Protein AF-A0AAD8KDK9-F1 (afdb_monomer_lite)

Organism: Tagetes erecta (NCBI:txid13708)

Secondary structure (DSSP, 8-state):
-----PPPS------SSS-EEEEEGGGTEEEEE-SS---PPSSSEEEETTEEEEES-TTTSPPPP-SEEEEE--GGGHHHHHHHHHH-SSPPSEEEEEEEHHHHHHHHPPTT-TT--HHHHHHHHHEEEEEEEEE-GGGSSSPPSS-EEEEEEEE-SSPP---HHHHHHHHHHHHTTTTSBHHHHHTSHHHHHHHHHHHHHHHHHHHHHTT-SSS--------------------S----------------TTHHHHHHHHHHHHHHTT-TT-BGGG--HHHHHHHHHHHHHTT----

Sequence (299 aa):
MVKRLKPLRGFIKERDVGVELQIRLNLEKLVVRNHGGRETPEGETVTWGCWFVIQGDVLKCDLPYFDICVANIPYQISSPLTFKLLNHRPLFRCAVIMFQREFAMRLVAQPGDTLYCRLSVNTQLLARVSHLLKVGRNNFRPPPKVDSSVVRIEPRKPTPSVNFKEWDGLVRICFTRKNKTIGAIFKQKRVLSILEKNYKTLQALQSSQGNQMATDASVLGDSSELTMETDDNDDGGDDVEDDDDMEMDDGEAKGSDFKDKVLNVLRLGKYEDKRSSKLAQADFMHLLSLFNQAGIHFS

Radius of gyration: 23.42 Å; chains: 1; bounding box: 62×38×71 Å

Foldseek 3Di:
DDPPDPDDPDDPDDDDDWWEWEADPPQQKTKTFGPDDDDDDPAPWDDDPRITIHHHHPLPDQDDDTQEYEYEDDAVCVQSVLVVLLPDPPNHFKYKYKYFPLVLCLCCDDQPDPSPALNVLLQVLFWDKDWDDKAQQVVDVVRDPGTMTIMMTGGDPPRDPDDVLQLSLLRVLQRPPQPAAPLVSCPDPVNLVLQVVQLVVVVVVVVVVVVPPDDDDDDDDDDDDDDDPPPVPPDDDDDPDDDPPPPPDDDDPVSVVSSVLLVVLCVVLVRRGPGNSRDHSVSSVVSSVSCVVSVGTSD

pLDDT: mean 74.24, std 23.43, range [21.7, 96.81]

Structure (mmCIF, N/CA/C/O backbone):
data_AF-A0AAD8KDK9-F1
#
_entry.id   AF-A0AAD8KDK9-F1
#
loop_
_atom_site.group_PDB
_atom_site.id
_atom_site.type_symbol
_atom_site.label_atom_id
_atom_site.label_alt_id
_atom_site.label_comp_id
_atom_site.label_asym_id
_atom_site.label_entity_id
_atom_site.label_seq_id
_atom_site.pdbx_PDB_ins_code
_atom_site.Cartn_x
_atom_site.Cartn_y
_atom_site.Cartn_z
_atom_site.occupancy
_atom_site.B_iso_or_equiv
_atom_site.auth_seq_id
_atom_site.auth_comp_id
_atom_site.auth_asym_id
_atom_site.auth_atom_id
_atom_site.pdbx_PDB_model_num
ATOM 1 N N . MET A 1 1 ? 25.214 23.678 -31.955 1.00 25.86 1 MET A N 1
ATOM 2 C CA . MET A 1 1 ? 26.000 22.498 -32.391 1.00 25.86 1 MET A CA 1
ATOM 3 C C . MET A 1 1 ? 25.396 21.252 -31.740 1.00 25.86 1 MET A C 1
ATOM 5 O O . MET A 1 1 ? 25.711 20.935 -30.601 1.00 25.86 1 MET A O 1
ATOM 9 N N . VAL A 1 2 ? 24.430 20.616 -32.409 1.00 22.58 2 VAL A N 1
ATOM 10 C CA . VAL A 1 2 ? 23.661 19.485 -31.859 1.00 22.58 2 VAL A CA 1
ATOM 11 C C . VAL A 1 2 ? 24.557 18.246 -31.846 1.00 22.58 2 VAL A C 1
ATOM 13 O O . VAL A 1 2 ? 24.798 17.625 -32.881 1.00 22.58 2 VAL A O 1
ATOM 16 N N . LYS A 1 3 ? 25.108 17.897 -30.678 1.00 22.28 3 LYS A N 1
ATOM 17 C CA . LYS A 1 3 ? 25.819 16.627 -30.504 1.00 22.28 3 LYS A CA 1
ATOM 18 C C . LYS A 1 3 ? 24.799 15.496 -30.641 1.00 22.28 3 LYS A C 1
ATOM 20 O O . LYS A 1 3 ? 23.949 15.319 -29.774 1.00 22.28 3 LYS A O 1
ATOM 25 N N . ARG A 1 4 ? 24.897 14.732 -31.735 1.00 21.70 4 ARG A N 1
ATOM 26 C CA . ARG A 1 4 ? 24.225 13.436 -31.917 1.00 21.70 4 ARG A CA 1
ATOM 27 C C . ARG A 1 4 ? 24.465 12.568 -30.674 1.00 21.70 4 ARG A C 1
ATOM 29 O O . ARG A 1 4 ? 25.569 12.055 -30.488 1.00 21.70 4 ARG A O 1
ATOM 36 N N . LEU A 1 5 ? 23.448 12.392 -29.833 1.00 28.19 5 LEU A N 1
ATOM 37 C CA . LEU A 1 5 ? 23.452 11.356 -28.803 1.00 28.19 5 LEU A CA 1
ATOM 38 C C . LEU A 1 5 ? 23.344 10.005 -29.519 1.00 28.19 5 LEU A C 1
ATOM 40 O O . LEU A 1 5 ? 22.342 9.707 -30.163 1.00 28.19 5 LEU A O 1
ATOM 44 N N . LYS A 1 6 ? 24.424 9.215 -29.479 1.00 22.28 6 LYS A N 1
ATOM 45 C CA . LYS A 1 6 ? 24.443 7.852 -30.030 1.00 22.28 6 LYS A CA 1
ATOM 46 C C . LYS A 1 6 ? 23.352 7.001 -29.355 1.00 22.28 6 LYS A C 1
ATOM 48 O O . LYS A 1 6 ? 23.104 7.206 -28.165 1.00 22.28 6 LYS A O 1
ATOM 53 N N . PRO A 1 7 ? 22.776 6.000 -30.050 1.00 29.34 7 PRO A N 1
ATOM 54 C CA . PRO A 1 7 ? 21.921 5.005 -29.411 1.00 29.34 7 PRO A CA 1
ATOM 55 C C . PRO A 1 7 ? 22.693 4.366 -28.252 1.00 29.34 7 PRO A C 1
ATOM 57 O O . PRO A 1 7 ? 23.764 3.785 -28.450 1.00 29.34 7 PRO A O 1
ATOM 60 N N . LEU A 1 8 ? 22.193 4.530 -27.030 1.00 35.06 8 LEU A N 1
ATOM 61 C CA . LEU A 1 8 ? 22.849 4.012 -25.834 1.00 35.06 8 LEU A CA 1
ATOM 62 C C . LEU A 1 8 ? 22.728 2.481 -25.833 1.00 35.06 8 LEU A C 1
ATOM 64 O O . LEU A 1 8 ? 21.627 1.943 -25.878 1.00 35.06 8 LEU A O 1
ATOM 68 N N . ARG A 1 9 ? 23.859 1.766 -25.788 1.00 29.05 9 ARG A N 1
ATOM 69 C CA . ARG A 1 9 ? 23.885 0.296 -25.663 1.00 29.05 9 ARG A CA 1
ATOM 70 C C . ARG A 1 9 ? 23.073 -0.135 -24.429 1.00 29.05 9 ARG A C 1
ATOM 72 O O . ARG A 1 9 ? 23.234 0.461 -23.364 1.00 29.05 9 ARG A O 1
ATOM 79 N N . GLY A 1 10 ? 22.233 -1.164 -24.578 1.00 33.19 10 GLY A N 1
ATOM 80 C CA . GLY A 1 10 ? 21.424 -1.737 -23.488 1.00 33.19 10 GLY A CA 1
ATOM 81 C C . GLY A 1 10 ? 19.902 -1.705 -23.682 1.00 33.19 10 GLY A C 1
ATOM 82 O O . GLY A 1 10 ? 19.182 -1.857 -22.704 1.00 33.19 10 GLY A O 1
ATOM 83 N N . PHE A 1 11 ? 19.402 -1.498 -24.904 1.00 38.81 11 PHE A N 1
ATOM 84 C CA . PHE A 1 11 ? 17.971 -1.606 -25.200 1.00 38.81 11 PHE A CA 1
ATOM 85 C C . PHE A 1 11 ? 17.457 -3.025 -24.911 1.00 38.81 11 PHE A C 1
ATOM 87 O O . PHE A 1 11 ? 17.891 -3.976 -25.564 1.00 38.81 11 PHE A O 1
ATOM 94 N N . ILE A 1 12 ? 16.504 -3.161 -23.985 1.00 40.97 12 ILE A N 1
ATOM 95 C CA . ILE A 1 12 ? 15.593 -4.309 -23.976 1.00 40.97 12 ILE A CA 1
ATOM 96 C C . ILE A 1 12 ? 14.684 -4.095 -25.184 1.00 40.97 12 ILE A C 1
ATOM 98 O O . ILE A 1 12 ? 13.948 -3.115 -25.260 1.00 40.97 12 ILE A O 1
ATOM 102 N N . LYS A 1 13 ? 14.854 -4.939 -26.196 1.00 34.47 13 LYS A N 1
ATOM 103 C CA . LYS A 1 13 ? 14.138 -4.849 -27.465 1.00 34.47 13 LYS A CA 1
ATOM 104 C C . LYS A 1 13 ? 13.061 -5.923 -27.435 1.00 34.47 13 LYS A C 1
ATOM 106 O O . LYS A 1 13 ? 13.344 -7.062 -27.790 1.00 34.47 13 LYS A O 1
ATOM 111 N N . GLU A 1 14 ? 11.864 -5.584 -26.975 1.00 38.72 14 GLU A N 1
ATOM 112 C CA . GLU A 1 14 ? 10.721 -6.491 -27.088 1.00 38.72 14 GLU A CA 1
ATOM 113 C C . GLU A 1 14 ? 9.904 -6.151 -28.344 1.00 38.72 14 GLU A C 1
ATOM 115 O O . GLU A 1 14 ? 9.841 -4.997 -28.777 1.00 38.72 14 GLU A O 1
ATOM 120 N N . ARG A 1 15 ? 9.392 -7.194 -29.006 1.00 36.69 15 ARG A N 1
ATOM 121 C CA . ARG A 1 15 ? 8.550 -7.101 -30.204 1.00 36.69 15 ARG A CA 1
ATOM 122 C C . ARG A 1 15 ? 7.104 -6.855 -29.781 1.00 36.69 15 ARG A C 1
ATOM 124 O O . ARG A 1 15 ? 6.629 -7.542 -28.890 1.00 36.69 15 ARG A O 1
ATOM 131 N N . ASP A 1 16 ? 6.461 -5.939 -30.502 1.00 44.22 16 ASP A N 1
ATOM 132 C CA . ASP A 1 16 ? 5.022 -5.851 -30.772 1.00 44.22 16 ASP A CA 1
ATOM 133 C C . ASP A 1 16 ? 4.070 -5.893 -29.557 1.00 44.22 16 ASP A C 1
ATOM 135 O O . ASP A 1 16 ? 3.842 -6.931 -28.953 1.00 44.22 16 ASP A O 1
ATOM 139 N N . VAL A 1 17 ? 3.493 -4.732 -29.209 1.00 43.03 17 VAL A N 1
ATOM 140 C CA . VAL A 1 17 ? 2.056 -4.345 -29.244 1.00 43.03 17 VAL A CA 1
ATOM 141 C C . VAL A 1 17 ? 1.778 -3.315 -28.117 1.00 43.03 17 VAL A C 1
ATOM 143 O O . VAL A 1 17 ? 1.524 -3.701 -26.969 1.00 43.03 17 VAL A O 1
ATOM 146 N N . GLY A 1 18 ? 1.806 -2.008 -28.433 1.00 54.41 18 GLY A N 1
ATOM 147 C CA . GLY A 1 18 ? 1.357 -0.912 -27.542 1.00 54.41 18 GLY A CA 1
ATOM 148 C C . GLY A 1 18 ? 2.277 0.319 -27.467 1.00 54.41 18 GLY A C 1
ATOM 149 O O . GLY A 1 18 ? 3.377 0.319 -28.020 1.00 54.41 18 GLY A O 1
ATOM 150 N N . VAL A 1 19 ? 1.816 1.377 -26.788 1.00 57.16 19 VAL A N 1
ATOM 151 C CA . VAL A 1 19 ? 2.622 2.559 -26.421 1.00 57.16 19 VAL A CA 1
ATOM 152 C C . VAL A 1 19 ? 3.513 2.201 -25.230 1.00 57.16 19 VAL A C 1
ATOM 154 O O . VAL A 1 19 ? 3.021 1.739 -24.198 1.00 57.16 19 VAL A O 1
ATOM 157 N N . GLU A 1 20 ? 4.821 2.415 -25.363 1.00 63.91 20 GLU A N 1
ATOM 158 C CA . GLU A 1 20 ? 5.817 2.051 -24.353 1.00 63.91 20 GLU A CA 1
ATOM 159 C C . GLU A 1 20 ? 6.419 3.311 -23.725 1.00 63.91 20 GLU A C 1
ATOM 161 O O . GLU A 1 20 ? 6.978 4.162 -24.413 1.00 63.91 20 GLU A O 1
ATOM 166 N N . LEU A 1 21 ? 6.351 3.421 -22.403 1.00 65.62 21 LEU A N 1
ATOM 167 C CA . LEU A 1 21 ? 7.039 4.445 -21.633 1.00 65.62 21 LEU A CA 1
ATOM 168 C C . LEU A 1 21 ? 8.337 3.876 -21.062 1.00 65.62 21 LEU A C 1
ATOM 170 O O . LEU A 1 21 ? 8.301 2.955 -20.250 1.00 65.62 21 LEU A O 1
ATOM 174 N N . GLN A 1 22 ? 9.480 4.446 -21.441 1.00 62.28 22 GLN A N 1
ATOM 175 C CA . GLN A 1 22 ? 10.781 4.122 -20.863 1.00 62.28 22 GLN A CA 1
ATOM 176 C C . GLN A 1 22 ? 11.281 5.257 -19.964 1.00 62.28 22 GLN A C 1
ATOM 178 O O . GLN A 1 22 ? 11.610 6.356 -20.414 1.00 62.28 22 GLN A O 1
ATOM 183 N N . ILE A 1 23 ? 11.402 4.984 -18.667 1.00 61.88 23 ILE A N 1
ATOM 184 C CA . ILE A 1 23 ? 11.905 5.961 -17.693 1.00 61.88 23 ILE A CA 1
ATOM 185 C C . ILE A 1 23 ? 13.389 5.679 -17.420 1.00 61.88 23 ILE A C 1
ATOM 187 O O . ILE A 1 23 ? 13.731 4.613 -16.897 1.00 61.88 23 ILE A O 1
ATOM 191 N N . ARG A 1 24 ? 14.287 6.624 -17.755 1.00 60.44 24 ARG A N 1
ATOM 192 C CA . ARG A 1 24 ? 15.735 6.503 -17.496 1.00 60.44 24 ARG A CA 1
ATOM 193 C C . ARG A 1 24 ? 16.292 7.755 -16.819 1.00 60.44 24 ARG A C 1
ATOM 195 O O . ARG A 1 24 ? 16.669 8.730 -17.456 1.00 60.44 24 ARG A O 1
ATOM 202 N N . LEU A 1 25 ? 16.435 7.681 -15.503 1.00 53.00 25 LEU A N 1
ATOM 203 C CA . LEU A 1 25 ? 16.666 8.861 -14.661 1.00 53.00 25 LEU A CA 1
ATOM 204 C C . LEU A 1 25 ? 18.131 9.213 -14.411 1.00 53.00 25 LEU A C 1
ATOM 206 O O . LEU A 1 25 ? 18.402 10.165 -13.696 1.00 53.00 25 LEU A O 1
ATOM 210 N N . ASN A 1 26 ? 19.088 8.537 -15.053 1.00 45.00 26 ASN A N 1
ATOM 211 C CA . ASN A 1 26 ? 20.505 8.915 -14.937 1.00 45.00 26 ASN A CA 1
ATOM 212 C C . ASN A 1 26 ? 20.828 10.279 -15.608 1.00 45.00 26 ASN A C 1
ATOM 214 O O . ASN A 1 26 ? 21.990 10.658 -15.696 1.00 45.00 26 ASN A O 1
ATOM 218 N N . LEU A 1 27 ? 19.806 10.978 -16.128 1.00 41.22 27 LEU A N 1
ATOM 219 C CA . LEU A 1 27 ? 19.857 12.292 -16.778 1.00 41.22 27 LEU A CA 1
ATOM 220 C C . LEU A 1 27 ? 18.562 13.121 -16.589 1.00 41.22 27 LEU A C 1
ATOM 222 O O . LEU A 1 27 ? 18.385 14.071 -17.341 1.00 41.22 27 LEU A O 1
ATOM 226 N N . GLU A 1 28 ? 17.640 12.748 -15.684 1.00 49.69 28 GLU A N 1
ATOM 227 C CA . GLU A 1 28 ? 16.312 13.410 -15.558 1.00 49.69 28 GLU A CA 1
ATOM 228 C C . GLU A 1 28 ? 15.495 13.416 -16.871 1.00 49.69 28 GLU A C 1
ATOM 230 O O . GLU A 1 28 ? 14.856 14.398 -17.249 1.00 49.69 28 GLU A O 1
ATOM 235 N N . LYS A 1 29 ? 15.563 12.319 -17.640 1.00 50.97 29 LYS A N 1
ATOM 236 C CA . LYS A 1 29 ? 14.902 12.216 -18.950 1.00 50.97 29 LYS A CA 1
ATOM 237 C C . LYS A 1 29 ? 13.905 11.068 -18.979 1.00 50.97 29 LYS A C 1
ATOM 239 O O . LYS A 1 29 ? 14.250 9.907 -18.749 1.00 50.97 29 LYS A O 1
ATOM 244 N N . LEU A 1 30 ? 12.668 11.406 -19.312 1.00 55.56 30 LEU A N 1
ATOM 245 C CA . LEU A 1 30 ? 11.587 10.486 -19.615 1.00 55.56 30 LEU A CA 1
ATOM 246 C C . LEU A 1 30 ? 11.567 10.254 -21.131 1.00 55.56 30 LEU A C 1
ATOM 248 O O . LEU A 1 30 ? 11.555 11.201 -21.912 1.00 55.56 30 LEU A O 1
ATOM 252 N N 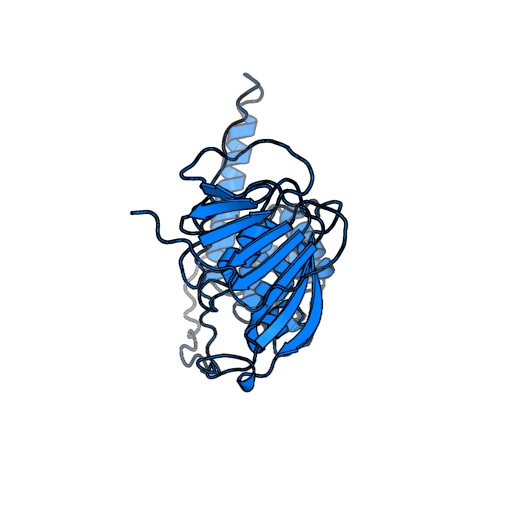. VAL A 1 31 ? 11.598 8.999 -21.571 1.00 56.19 31 VAL A N 1
ATOM 253 C CA . VAL A 1 31 ? 11.586 8.655 -22.997 1.00 56.19 31 VAL A CA 1
ATOM 254 C C . VAL A 1 31 ? 10.326 7.856 -23.289 1.00 56.19 31 VAL A C 1
ATOM 256 O O . VAL A 1 31 ? 10.191 6.708 -22.887 1.00 56.19 31 VAL A O 1
ATOM 259 N N . VAL A 1 32 ? 9.387 8.458 -24.001 1.00 58.09 32 VAL A N 1
ATOM 260 C CA . VAL A 1 32 ? 8.136 7.820 -24.409 1.00 58.09 32 VAL A CA 1
ATOM 261 C C . VAL A 1 32 ? 8.288 7.344 -25.849 1.00 58.09 32 VAL A C 1
ATOM 263 O O . VAL A 1 32 ? 8.738 8.087 -26.719 1.00 58.09 32 VAL A O 1
ATOM 266 N N . ARG A 1 33 ? 7.899 6.108 -26.134 1.00 57.94 33 ARG A N 1
ATOM 267 C CA . ARG A 1 33 ? 7.804 5.573 -27.489 1.00 57.94 33 ARG A CA 1
ATOM 268 C C . ARG A 1 33 ? 6.350 5.362 -27.855 1.00 57.94 33 ARG A C 1
ATOM 270 O O . ARG A 1 33 ? 5.649 4.597 -27.197 1.00 57.94 33 ARG A O 1
ATOM 277 N N . ASN A 1 34 ? 5.917 5.956 -28.958 1.00 56.41 34 ASN A N 1
ATOM 278 C CA . ASN A 1 34 ? 4.587 5.706 -29.487 1.00 56.41 34 ASN A CA 1
ATOM 279 C C . ASN A 1 34 ? 4.659 4.834 -30.748 1.00 56.41 34 ASN A C 1
ATOM 281 O O . ASN A 1 34 ? 5.242 5.230 -31.752 1.00 56.41 34 ASN A O 1
ATOM 285 N N . HIS A 1 35 ? 4.050 3.648 -30.711 1.00 51.97 35 HIS A N 1
ATOM 286 C CA . HIS A 1 35 ? 3.958 2.759 -31.873 1.00 51.97 35 HIS A CA 1
ATOM 287 C C . HIS A 1 35 ? 2.779 3.068 -32.815 1.00 51.97 35 HIS A C 1
ATOM 289 O O . HIS A 1 35 ? 2.710 2.482 -33.893 1.00 51.97 35 HIS A O 1
ATOM 295 N N . GLY A 1 36 ? 1.890 4.005 -32.472 1.00 44.25 36 GLY A N 1
ATOM 296 C CA . GLY A 1 36 ? 0.781 4.436 -33.326 1.00 44.25 36 GLY A CA 1
ATOM 297 C C . GLY A 1 36 ? 0.589 5.944 -33.234 1.00 44.25 36 GLY A C 1
ATOM 298 O O . GLY A 1 36 ? 0.174 6.436 -32.195 1.00 44.25 36 GLY A O 1
ATOM 299 N N . GLY A 1 37 ? 0.912 6.670 -34.309 1.00 41.06 37 GLY A N 1
ATOM 300 C CA . GLY A 1 37 ? 1.053 8.132 -34.344 1.00 41.06 37 GLY A CA 1
ATOM 301 C C . GLY A 1 37 ? -0.150 8.927 -33.830 1.00 41.06 37 GLY A C 1
ATOM 302 O O . GLY A 1 37 ? -0.962 9.411 -34.612 1.00 41.06 37 GLY A O 1
ATOM 303 N N . ARG A 1 38 ? -0.226 9.103 -32.513 1.00 43.78 38 ARG A N 1
ATOM 304 C CA . ARG A 1 38 ? -1.115 10.038 -31.826 1.00 43.78 38 ARG A CA 1
ATOM 305 C C . ARG A 1 38 ? -0.298 10.956 -30.928 1.00 43.78 38 ARG A C 1
ATOM 307 O O . ARG A 1 38 ? 0.823 10.622 -30.546 1.00 43.78 38 ARG A O 1
ATOM 314 N N . GLU A 1 39 ? -0.907 12.111 -30.711 1.00 46.22 39 GLU A N 1
ATOM 315 C CA . GLU A 1 39 ? -0.364 13.439 -30.432 1.00 46.22 39 GLU A CA 1
ATOM 316 C C . GLU A 1 39 ? 0.820 13.536 -29.461 1.00 46.22 39 GLU A C 1
ATOM 318 O O . GLU A 1 39 ? 0.959 12.795 -28.489 1.00 46.22 39 GLU A O 1
ATOM 323 N N . THR A 1 40 ? 1.678 14.507 -29.769 1.00 48.06 40 THR A N 1
ATOM 324 C CA . THR A 1 40 ? 2.775 15.002 -28.937 1.00 48.06 40 THR A CA 1
ATOM 325 C C . THR A 1 40 ? 2.240 15.646 -27.658 1.00 48.06 40 THR A C 1
ATOM 327 O O . THR A 1 40 ? 1.399 16.536 -27.764 1.00 48.06 40 THR A O 1
ATOM 330 N N . PRO A 1 41 ? 2.763 15.295 -26.473 1.00 50.75 41 PRO A N 1
ATOM 331 C CA . PRO A 1 41 ? 2.522 16.067 -25.257 1.00 50.75 41 PRO A CA 1
ATOM 332 C C . PRO A 1 41 ? 3.115 17.479 -25.382 1.00 50.75 41 PRO A C 1
ATOM 334 O O . PRO A 1 41 ? 4.234 17.636 -25.890 1.00 50.75 41 PRO A O 1
ATOM 337 N N . GLU A 1 42 ? 2.383 18.492 -24.918 1.00 40.00 42 GLU A N 1
ATOM 338 C CA . GLU A 1 42 ? 2.854 19.880 -24.841 1.00 40.00 42 GLU A CA 1
ATOM 339 C C . GLU A 1 42 ? 3.981 20.004 -23.795 1.00 40.00 42 GLU A C 1
ATOM 341 O O . GLU A 1 42 ? 3.828 19.604 -22.643 1.00 40.00 42 GLU A O 1
ATOM 346 N N . GLY A 1 43 ? 5.146 20.510 -24.216 1.00 50.28 43 GLY A N 1
ATOM 347 C CA . GLY A 1 43 ? 6.357 20.652 -23.397 1.00 50.28 43 GLY A CA 1
ATOM 348 C C . 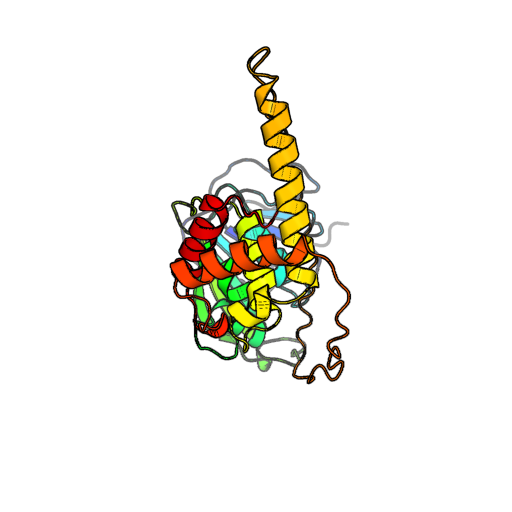GLY A 1 43 ? 7.626 20.767 -24.254 1.00 50.28 43 GLY A C 1
ATOM 349 O O . GLY A 1 43 ? 7.546 20.730 -25.484 1.00 50.28 43 GLY A O 1
ATOM 350 N N . GLU A 1 44 ? 8.808 20.885 -23.628 1.00 49.22 44 GLU A N 1
ATOM 351 C CA . GLU A 1 44 ? 10.121 20.799 -24.302 1.00 49.22 44 GLU A CA 1
ATOM 352 C C . GLU A 1 44 ? 10.388 19.364 -24.806 1.00 49.22 44 GLU A C 1
ATOM 354 O O . GLU A 1 44 ? 11.258 18.636 -24.322 1.00 49.22 44 GLU A O 1
ATOM 359 N N . THR A 1 45 ? 9.586 18.923 -25.773 1.00 55.94 45 THR A N 1
ATOM 360 C CA . THR A 1 45 ? 9.591 17.562 -26.298 1.00 55.94 45 THR A CA 1
ATOM 361 C C . THR A 1 45 ? 10.494 17.496 -27.523 1.00 55.94 45 THR A C 1
ATOM 363 O O . THR A 1 45 ? 10.228 18.128 -28.546 1.00 55.94 45 THR A O 1
ATOM 366 N N . VAL A 1 46 ? 11.559 16.692 -27.463 1.00 56.09 46 VAL A N 1
ATOM 367 C CA . VAL A 1 46 ? 12.398 16.433 -28.644 1.00 56.09 46 VAL A CA 1
ATOM 368 C C . VAL A 1 46 ? 11.911 15.160 -29.328 1.00 56.09 46 VAL A C 1
ATOM 370 O O . VAL A 1 46 ? 11.954 14.074 -28.741 1.00 56.09 46 VAL A O 1
ATOM 373 N N . THR A 1 47 ? 11.454 15.285 -30.574 1.00 50.31 47 THR A N 1
ATOM 374 C CA . THR A 1 47 ? 10.950 14.165 -31.375 1.00 50.31 47 THR A CA 1
ATOM 375 C C . THR A 1 47 ? 12.083 13.506 -32.164 1.00 50.31 47 THR A C 1
ATOM 377 O O . THR A 1 47 ? 12.893 14.166 -32.815 1.00 50.31 47 THR A O 1
ATOM 380 N N . TRP A 1 48 ? 12.162 12.176 -32.108 1.00 45.28 48 TRP A N 1
ATOM 381 C CA . TRP A 1 48 ? 13.104 11.373 -32.893 1.00 45.28 48 TRP A CA 1
ATOM 382 C C . TRP A 1 48 ? 12.360 10.194 -33.526 1.00 45.28 48 TRP A C 1
ATOM 384 O O . TRP A 1 48 ? 12.337 9.084 -32.994 1.00 45.28 48 TRP A O 1
ATOM 394 N N . GLY A 1 49 ? 11.718 10.426 -34.672 1.00 65.62 49 GLY A N 1
ATOM 395 C CA . GLY A 1 49 ? 10.866 9.419 -35.312 1.00 65.62 49 GLY A CA 1
ATOM 396 C C . GLY A 1 49 ? 9.623 9.121 -34.466 1.00 65.62 49 GLY A C 1
ATOM 397 O O . GLY A 1 49 ? 8.826 10.016 -34.221 1.00 65.62 49 GLY A O 1
ATOM 398 N N . CYS A 1 50 ? 9.468 7.876 -34.004 1.00 65.75 50 CYS A N 1
ATOM 399 C CA . CYS A 1 50 ? 8.367 7.434 -33.129 1.00 65.75 50 CYS A CA 1
ATOM 400 C C . CYS A 1 50 ? 8.634 7.635 -31.621 1.00 65.75 50 CYS A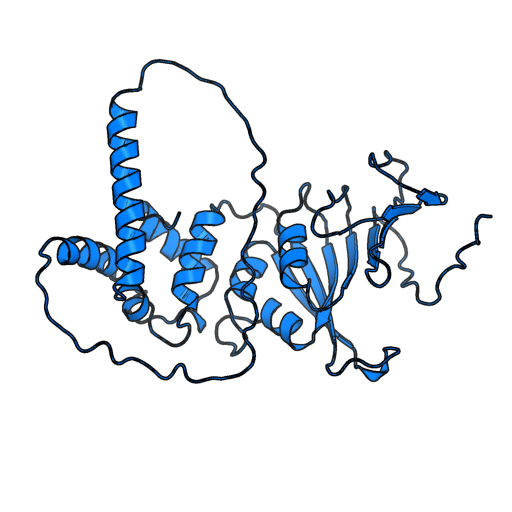 C 1
ATOM 402 O O . CYS A 1 50 ? 7.900 7.116 -30.778 1.00 65.75 50 CYS A O 1
ATOM 404 N N . TRP A 1 51 ? 9.712 8.343 -31.278 1.00 60.16 51 TRP A N 1
ATOM 405 C CA . TRP A 1 51 ? 10.135 8.588 -29.904 1.00 60.16 51 TRP A CA 1
ATOM 406 C C . TRP A 1 51 ? 9.933 10.050 -29.522 1.00 60.16 51 TRP A C 1
ATOM 408 O O . TRP A 1 51 ? 10.302 10.953 -30.275 1.00 60.16 51 TRP A O 1
ATOM 418 N N . PHE A 1 52 ? 9.423 10.255 -28.316 1.00 70.31 52 PHE A N 1
ATOM 419 C CA . PHE A 1 52 ? 9.270 11.539 -27.653 1.00 70.31 52 PHE A CA 1
ATOM 420 C C . PHE A 1 52 ? 10.131 11.531 -26.398 1.00 70.31 52 PHE A C 1
ATOM 422 O O . PHE A 1 52 ? 10.003 10.649 -25.552 1.00 70.31 52 PHE A O 1
ATOM 429 N N . VAL A 1 53 ? 11.035 12.496 -26.276 1.00 74.44 53 VAL A N 1
ATOM 430 C CA . VAL A 1 53 ? 11.809 12.679 -25.046 1.00 74.44 53 VAL A CA 1
ATOM 431 C C . VAL A 1 53 ? 11.235 13.870 -24.306 1.00 74.44 53 VAL A C 1
ATOM 433 O O . VAL A 1 53 ? 11.255 14.975 -24.840 1.00 74.44 53 VAL A O 1
ATOM 436 N N . ILE A 1 54 ? 10.756 13.626 -23.091 1.00 78.00 54 ILE A N 1
ATOM 437 C CA . ILE A 1 54 ? 10.304 14.643 -22.148 1.00 78.00 54 ILE A CA 1
ATOM 438 C C . ILE A 1 54 ? 11.428 14.813 -21.126 1.00 78.00 54 ILE A C 1
ATOM 440 O O . ILE A 1 54 ? 11.830 13.860 -20.454 1.00 78.00 54 ILE A O 1
ATOM 444 N N . GLN A 1 55 ? 11.992 16.012 -21.043 1.00 76.06 55 GLN A N 1
ATOM 445 C CA . GLN A 1 55 ? 13.015 16.328 -20.052 1.00 76.06 55 GLN A CA 1
ATOM 446 C C . GLN A 1 55 ? 12.356 16.980 -18.837 1.00 76.06 55 GLN A C 1
ATOM 448 O O . GLN A 1 55 ? 11.598 17.932 -18.993 1.00 76.06 55 GLN A O 1
ATOM 453 N N . GLY A 1 56 ? 12.644 16.471 -17.639 1.00 78.38 56 GLY A N 1
ATOM 454 C CA . GLY A 1 56 ? 12.098 17.029 -16.407 1.00 78.38 56 GLY A CA 1
ATOM 455 C C . GLY A 1 56 ? 12.070 16.049 -15.239 1.00 78.38 56 GLY A C 1
ATOM 456 O O . GLY A 1 56 ? 12.398 14.865 -15.364 1.00 78.38 56 GLY A O 1
ATOM 457 N N . ASP A 1 57 ? 11.652 16.564 -14.085 1.00 80.81 57 ASP A N 1
ATOM 458 C CA . ASP A 1 57 ? 11.432 15.774 -12.879 1.00 80.81 57 ASP A CA 1
ATOM 459 C C . ASP A 1 57 ? 10.176 14.911 -13.044 1.00 80.81 57 ASP A C 1
ATOM 461 O O . ASP A 1 57 ? 9.048 15.402 -13.006 1.00 80.81 57 ASP A O 1
ATOM 465 N N . VAL A 1 58 ? 10.368 13.599 -13.185 1.00 83.19 58 VAL A N 1
ATOM 466 C CA . VAL A 1 58 ? 9.278 12.634 -13.377 1.00 83.19 58 VAL A CA 1
ATOM 467 C C . VAL A 1 58 ? 8.238 12.669 -12.257 1.00 83.19 58 VAL A C 1
ATOM 469 O O . VAL A 1 58 ? 7.090 12.297 -12.493 1.00 83.19 58 VAL A O 1
ATOM 472 N N . LEU A 1 59 ? 8.594 13.111 -11.046 1.00 84.94 59 LEU A N 1
ATOM 473 C CA . LEU A 1 59 ? 7.649 13.221 -9.936 1.00 84.94 59 LEU A CA 1
ATOM 474 C C . LEU A 1 59 ? 6.727 14.432 -10.088 1.00 84.94 59 LEU A C 1
ATOM 476 O O . LEU A 1 59 ? 5.573 14.349 -9.675 1.00 84.94 59 LEU A O 1
ATOM 480 N N . LYS A 1 60 ? 7.168 15.480 -10.788 1.00 84.94 60 LYS A N 1
ATOM 481 C CA . LYS A 1 60 ? 6.400 16.714 -11.018 1.00 84.94 60 LYS A CA 1
ATOM 482 C C . LYS A 1 60 ? 5.743 16.776 -12.395 1.00 84.94 60 LYS A C 1
ATOM 484 O O . LYS A 1 60 ? 4.671 17.337 -12.527 1.00 84.94 60 LYS A O 1
ATOM 489 N N . CYS A 1 61 ? 6.347 16.168 -13.413 1.00 83.00 61 CYS A N 1
ATOM 490 C CA . CYS A 1 61 ? 5.824 16.201 -14.779 1.00 83.00 61 CYS A CA 1
ATOM 491 C C . CYS A 1 61 ? 4.560 15.354 -14.946 1.00 83.00 61 CYS A C 1
ATOM 493 O O . CYS A 1 61 ? 4.498 14.228 -14.444 1.00 83.00 61 CYS A O 1
ATOM 495 N N . ASP A 1 62 ? 3.602 15.827 -15.736 1.00 83.19 62 ASP A N 1
ATOM 496 C CA . ASP A 1 62 ? 2.454 15.016 -16.129 1.00 83.19 62 ASP A CA 1
ATOM 497 C C . ASP A 1 62 ? 2.880 13.880 -17.059 1.00 83.19 62 ASP A C 1
ATOM 499 O O . ASP A 1 62 ? 3.605 14.064 -18.041 1.00 83.19 62 ASP A O 1
ATOM 503 N N . LEU A 1 63 ? 2.457 12.663 -16.716 1.00 84.38 63 LEU A N 1
ATOM 504 C CA . LEU A 1 63 ? 2.789 11.478 -17.494 1.00 84.38 63 LEU A CA 1
ATOM 505 C C . LEU A 1 63 ? 1.768 11.319 -18.625 1.00 84.38 63 LEU A C 1
ATOM 507 O O . LEU A 1 63 ? 0.569 11.218 -18.339 1.00 84.38 63 LEU A O 1
ATOM 511 N N . PRO A 1 64 ? 2.209 11.218 -19.892 1.00 85.88 64 PRO A N 1
ATOM 512 C CA . PRO A 1 64 ? 1.295 10.954 -20.993 1.00 85.88 64 PRO A CA 1
ATOM 513 C C . PRO A 1 64 ? 0.659 9.567 -20.847 1.00 85.88 64 PRO A C 1
ATOM 515 O O . PRO A 1 64 ? 1.076 8.751 -20.024 1.00 85.88 64 PRO A O 1
ATOM 518 N N . TYR A 1 65 ? -0.345 9.270 -21.667 1.00 86.69 65 TYR A N 1
ATOM 519 C CA . TYR A 1 65 ? -0.885 7.915 -21.741 1.00 86.69 65 TYR A CA 1
ATOM 520 C C . TYR A 1 65 ? 0.177 6.914 -22.228 1.00 86.69 65 TYR A C 1
ATOM 522 O O . TYR A 1 65 ? 0.912 7.184 -23.180 1.00 86.69 65 TYR A O 1
ATOM 530 N N . PHE A 1 66 ? 0.217 5.733 -21.609 1.00 86.38 66 PHE A N 1
ATOM 531 C CA . PHE A 1 66 ? 1.038 4.602 -22.036 1.00 86.38 66 PHE A CA 1
ATOM 532 C C . PHE A 1 66 ? 0.351 3.273 -21.703 1.00 86.38 66 PHE A C 1
ATOM 534 O O . PHE A 1 66 ? -0.403 3.170 -20.735 1.00 86.38 66 PHE A O 1
ATOM 541 N N . ASP A 1 67 ? 0.648 2.227 -22.478 1.00 85.44 67 ASP A N 1
ATOM 542 C CA . ASP A 1 67 ? 0.165 0.873 -22.198 1.00 85.44 67 ASP A CA 1
ATOM 543 C C . ASP A 1 67 ? 1.140 0.119 -21.292 1.00 85.44 67 ASP A C 1
ATOM 545 O O . ASP A 1 67 ? 0.726 -0.560 -20.351 1.00 85.44 67 ASP A O 1
ATOM 549 N N . ILE A 1 68 ? 2.439 0.229 -21.576 1.00 88.00 68 ILE A N 1
ATOM 550 C CA . ILE A 1 68 ? 3.500 -0.451 -20.832 1.00 88.00 68 ILE A CA 1
ATOM 551 C C . ILE A 1 68 ? 4.487 0.581 -20.306 1.00 88.00 68 ILE A C 1
ATOM 553 O O . ILE A 1 68 ? 4.937 1.432 -21.065 1.00 88.00 68 ILE A O 1
ATOM 557 N N . CYS A 1 69 ? 4.871 0.480 -19.036 1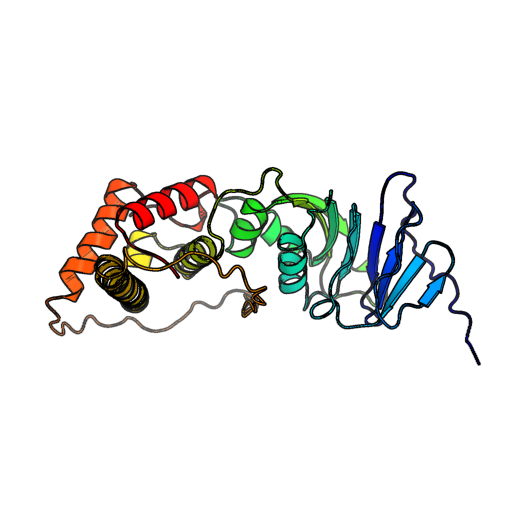.00 87.75 69 CYS A N 1
ATOM 558 C CA . CYS A 1 69 ? 5.981 1.253 -18.482 1.00 87.75 69 CYS A CA 1
ATOM 559 C C . CYS A 1 69 ? 7.159 0.335 -18.156 1.00 87.75 69 CYS A C 1
ATOM 561 O O . CYS A 1 69 ? 7.017 -0.593 -17.367 1.00 87.75 69 CYS A O 1
ATOM 563 N N . VAL A 1 70 ? 8.336 0.617 -18.705 1.00 88.00 70 VAL A N 1
ATOM 564 C CA . VAL A 1 70 ? 9.591 -0.047 -18.345 1.00 88.00 70 VAL A CA 1
ATOM 565 C C . VAL A 1 70 ? 10.509 0.980 -17.702 1.00 88.00 70 VAL A C 1
ATOM 567 O O . VAL A 1 70 ? 10.825 2.012 -18.293 1.00 88.00 70 VAL A O 1
ATOM 570 N N . ALA A 1 71 ? 10.943 0.724 -16.472 1.00 84.56 71 ALA A N 1
ATOM 571 C CA . ALA A 1 71 ? 11.696 1.718 -15.720 1.00 84.56 71 ALA A CA 1
ATOM 572 C C . ALA A 1 71 ? 12.867 1.101 -14.951 1.00 84.56 71 ALA A C 1
ATOM 574 O O . ALA A 1 71 ? 12.737 0.082 -14.273 1.00 84.56 71 ALA A O 1
ATOM 575 N N . ASN A 1 72 ? 14.019 1.765 -15.040 1.00 85.00 72 ASN A N 1
ATOM 576 C CA . ASN A 1 72 ? 15.160 1.537 -14.160 1.00 85.00 72 ASN A CA 1
ATOM 577 C C . ASN A 1 72 ? 15.366 2.810 -13.342 1.00 85.00 72 ASN A C 1
ATOM 579 O O . ASN A 1 72 ? 15.881 3.806 -13.863 1.00 85.00 72 ASN A O 1
ATOM 583 N N . ILE A 1 73 ? 14.891 2.783 -12.100 1.00 81.56 73 ILE A N 1
ATOM 584 C CA . ILE A 1 73 ? 14.721 3.987 -11.293 1.00 81.56 73 ILE A CA 1
ATOM 585 C C . ILE A 1 73 ? 15.783 4.082 -10.186 1.00 81.56 73 ILE A C 1
ATOM 587 O O . ILE A 1 73 ? 16.174 3.060 -9.618 1.00 81.56 73 ILE A O 1
ATOM 591 N N . PRO A 1 74 ? 16.258 5.297 -9.854 1.00 82.00 74 PRO A N 1
ATOM 592 C CA . PRO A 1 74 ? 17.036 5.565 -8.664 1.00 82.00 74 PRO A CA 1
ATOM 593 C C . PRO A 1 74 ? 16.204 5.219 -7.443 1.00 82.00 74 PRO A C 1
ATOM 595 O O . PRO A 1 74 ? 14.998 5.463 -7.383 1.00 82.00 74 PRO A O 1
ATOM 598 N N . TYR A 1 75 ? 16.874 4.659 -6.452 1.00 83.44 75 TYR A N 1
ATOM 599 C CA . TYR A 1 75 ? 16.205 4.038 -5.326 1.00 83.44 75 TYR A CA 1
ATOM 600 C C . TYR A 1 75 ? 15.442 5.038 -4.452 1.00 83.44 75 TYR A C 1
ATOM 602 O O . TYR A 1 75 ? 14.379 4.695 -3.943 1.00 83.44 75 TYR A O 1
ATOM 610 N N . GLN A 1 76 ? 15.909 6.286 -4.397 1.00 84.69 76 GLN A N 1
ATOM 611 C CA . GLN A 1 76 ? 15.332 7.384 -3.619 1.00 84.69 76 GLN A CA 1
ATOM 612 C C . GLN A 1 76 ? 13.909 7.753 -4.050 1.00 84.69 76 GLN A C 1
ATOM 614 O O . GLN A 1 76 ? 13.121 8.202 -3.229 1.00 84.69 76 GLN A O 1
ATOM 619 N N . ILE A 1 77 ? 13.563 7.553 -5.325 1.00 85.94 77 ILE A N 1
ATOM 620 C CA . ILE A 1 77 ? 12.245 7.936 -5.847 1.00 85.94 77 ILE A CA 1
ATOM 621 C C . ILE A 1 77 ? 11.305 6.739 -6.039 1.00 85.94 77 ILE A C 1
ATOM 623 O O . ILE A 1 77 ? 10.249 6.873 -6.654 1.00 85.94 77 ILE A O 1
ATOM 627 N N . SER A 1 78 ? 11.680 5.558 -5.534 1.00 88.06 78 SER A N 1
ATOM 628 C CA . SER A 1 78 ? 10.946 4.309 -5.776 1.00 88.06 78 SER A CA 1
ATOM 629 C C . SER A 1 78 ? 9.507 4.356 -5.276 1.00 88.06 78 SER A C 1
ATOM 631 O O . SER A 1 78 ? 8.584 4.015 -6.017 1.00 88.06 78 SER A O 1
ATOM 633 N N . SER A 1 79 ? 9.321 4.801 -4.034 1.00 88.56 79 SER A N 1
ATOM 634 C CA . SER A 1 79 ? 8.008 4.937 -3.401 1.00 88.56 79 SER A CA 1
ATOM 635 C C . SER A 1 79 ? 7.122 5.974 -4.107 1.00 88.56 79 SER A C 1
ATOM 637 O O . SER A 1 79 ? 6.083 5.576 -4.649 1.00 88.56 79 SER A O 1
ATOM 639 N N . PRO A 1 80 ? 7.530 7.257 -4.242 1.00 89.88 80 PRO A N 1
ATOM 640 C CA . PRO A 1 80 ? 6.670 8.270 -4.854 1.00 89.88 80 PRO A CA 1
ATOM 641 C C . PRO A 1 80 ? 6.355 7.963 -6.323 1.00 89.88 80 PRO A C 1
ATOM 643 O O . PRO A 1 80 ? 5.224 8.168 -6.761 1.00 89.88 80 PRO A O 1
ATOM 646 N N . LEU A 1 81 ? 7.296 7.385 -7.080 1.00 89.00 81 LEU A N 1
ATOM 647 C CA . LEU A 1 81 ? 7.024 6.977 -8.457 1.00 89.00 81 LEU A CA 1
ATOM 648 C C . LEU A 1 81 ? 6.021 5.817 -8.531 1.00 89.00 81 LEU A C 1
ATOM 650 O O . LEU A 1 81 ? 5.158 5.819 -9.405 1.00 89.00 81 LEU A O 1
ATOM 654 N N . THR A 1 82 ? 6.102 4.843 -7.620 1.00 91.12 82 THR A N 1
ATOM 655 C CA . THR A 1 82 ? 5.149 3.721 -7.578 1.00 91.12 82 THR A CA 1
ATOM 656 C C . THR A 1 82 ? 3.728 4.235 -7.359 1.00 91.12 82 THR A C 1
ATOM 658 O O . THR A 1 82 ? 2.825 3.871 -8.112 1.00 91.12 82 THR A O 1
ATOM 661 N N . PHE A 1 83 ? 3.526 5.138 -6.396 1.00 89.44 83 PHE A N 1
ATOM 662 C CA . PHE A 1 83 ? 2.211 5.736 -6.155 1.00 89.44 83 PHE A CA 1
ATOM 663 C C . PHE A 1 83 ? 1.750 6.634 -7.301 1.00 89.44 83 PHE A C 1
ATOM 665 O O . PHE A 1 83 ? 0.583 6.565 -7.690 1.00 89.44 83 PHE A O 1
ATOM 672 N N . LYS A 1 84 ? 2.658 7.412 -7.902 1.00 90.50 84 LYS A N 1
ATOM 673 C CA . LYS A 1 84 ? 2.351 8.214 -9.091 1.00 90.50 84 LYS A CA 1
ATOM 674 C C . LYS A 1 84 ? 1.847 7.348 -10.245 1.00 90.50 84 LYS A C 1
ATOM 676 O O . LYS A 1 84 ? 0.869 7.707 -10.892 1.00 90.50 84 LYS A O 1
ATOM 681 N N . LEU A 1 85 ? 2.458 6.183 -10.465 1.00 90.81 85 LEU A N 1
ATOM 682 C CA . LEU A 1 85 ? 1.991 5.223 -11.463 1.00 90.81 85 LEU A CA 1
ATOM 683 C C . LEU A 1 85 ? 0.627 4.636 -11.078 1.00 90.81 85 LEU A C 1
ATOM 685 O O . LEU A 1 85 ? -0.286 4.661 -11.892 1.00 90.81 85 LEU A O 1
ATOM 689 N N . LEU A 1 86 ? 0.427 4.166 -9.844 1.00 90.19 86 LEU A N 1
ATOM 690 C CA . LEU A 1 86 ? -0.868 3.603 -9.415 1.00 90.19 86 LEU A CA 1
ATOM 691 C C . LEU A 1 86 ? -2.036 4.608 -9.516 1.00 90.19 86 LEU A C 1
ATOM 693 O O . LEU A 1 86 ? -3.175 4.223 -9.807 1.00 90.19 86 LEU A O 1
ATOM 697 N N . ASN A 1 87 ? -1.751 5.896 -9.314 1.00 88.94 87 ASN A N 1
ATOM 698 C CA . ASN A 1 87 ? -2.713 6.990 -9.449 1.00 88.94 87 ASN A CA 1
ATOM 699 C C . ASN A 1 87 ? -2.858 7.504 -10.886 1.00 88.94 87 ASN A C 1
ATOM 701 O O . ASN A 1 87 ? -3.807 8.232 -11.170 1.00 88.94 87 ASN A O 1
ATOM 705 N N . HIS A 1 88 ? -1.978 7.101 -11.804 1.00 89.88 88 HIS A N 1
ATOM 706 C CA . HIS A 1 88 ? -2.032 7.525 -13.199 1.00 89.88 88 HIS A CA 1
ATOM 707 C C . HIS A 1 88 ? -3.343 7.096 -13.856 1.00 89.88 88 HIS A C 1
ATOM 709 O O . HIS A 1 88 ? -3.849 5.983 -13.651 1.00 89.88 88 HIS A O 1
ATOM 715 N N . ARG A 1 89 ? -3.921 8.011 -14.630 1.00 88.19 89 ARG A N 1
ATOM 716 C CA . ARG A 1 89 ? -5.127 7.782 -15.419 1.00 88.19 89 ARG A CA 1
ATOM 717 C C . ARG A 1 89 ? -4.893 8.322 -16.831 1.00 88.19 89 ARG A C 1
ATOM 719 O O . ARG A 1 89 ? -4.318 9.400 -16.956 1.00 88.19 89 ARG A O 1
ATOM 726 N N . PRO A 1 90 ? -5.381 7.636 -17.881 1.00 89.00 90 PRO A N 1
ATOM 727 C CA . PRO A 1 90 ? -6.037 6.318 -17.886 1.00 89.00 90 PRO A CA 1
ATOM 728 C C . PRO A 1 90 ? -5.143 5.157 -17.407 1.00 89.00 90 PRO A C 1
ATOM 730 O O . PRO A 1 90 ? -3.924 5.246 -17.460 1.00 89.00 90 PRO A O 1
ATOM 733 N N . LEU A 1 91 ? -5.746 4.056 -16.934 1.00 89.38 91 LEU A N 1
ATOM 734 C CA . LEU A 1 91 ? -4.992 2.917 -16.387 1.00 89.38 91 LEU A CA 1
ATOM 735 C C . LEU A 1 91 ? -4.167 2.195 -17.462 1.00 89.38 91 LEU A C 1
ATOM 737 O O . LEU A 1 91 ? -4.736 1.548 -18.351 1.00 89.38 91 LEU A O 1
ATOM 741 N N . PHE A 1 92 ? -2.848 2.182 -17.282 1.00 90.88 92 PHE A N 1
ATOM 742 C CA . PHE A 1 92 ? -1.922 1.385 -18.084 1.00 90.88 92 PHE A CA 1
ATOM 743 C C . PHE A 1 92 ? -2.173 -0.132 -17.945 1.00 90.88 92 PHE A C 1
ATOM 745 O O . PHE A 1 92 ? -2.917 -0.602 -17.074 1.00 90.88 92 PHE A O 1
ATOM 752 N N . ARG A 1 93 ? -1.590 -0.927 -18.849 1.00 90.06 93 ARG A N 1
ATOM 753 C CA . ARG A 1 93 ? -1.724 -2.393 -18.876 1.00 90.06 93 ARG A CA 1
ATOM 754 C C . ARG A 1 93 ? -0.790 -3.058 -17.873 1.00 90.06 93 ARG A C 1
ATOM 756 O O . ARG A 1 93 ? -1.245 -3.858 -17.062 1.00 90.06 93 ARG A O 1
ATOM 763 N N . CYS A 1 94 ? 0.500 -2.746 -17.932 1.00 93.19 94 CYS A N 1
ATOM 764 C CA . CYS A 1 94 ? 1.483 -3.257 -16.980 1.00 93.19 94 CYS A CA 1
ATOM 765 C C . CYS A 1 94 ? 2.704 -2.338 -16.866 1.00 93.19 94 CYS A C 1
ATOM 767 O O . CYS A 1 94 ? 3.044 -1.605 -17.791 1.00 93.19 94 CYS A O 1
ATOM 769 N N . ALA A 1 95 ? 3.383 -2.396 -15.726 1.00 92.88 95 ALA A N 1
ATOM 770 C CA . ALA A 1 95 ? 4.673 -1.760 -15.524 1.00 92.88 95 ALA A CA 1
ATOM 771 C C . ALA A 1 95 ? 5.698 -2.810 -15.095 1.00 92.88 95 ALA A C 1
ATOM 773 O O . ALA A 1 95 ? 5.423 -3.619 -14.212 1.00 92.88 95 ALA A O 1
ATOM 774 N N . VAL A 1 96 ? 6.870 -2.805 -15.721 1.00 93.44 96 VAL A N 1
ATOM 775 C CA . VAL A 1 96 ? 8.014 -3.657 -15.396 1.00 93.44 96 VAL A CA 1
ATOM 776 C C . VAL A 1 96 ? 9.128 -2.750 -14.897 1.00 93.44 96 VAL A C 1
ATOM 778 O O . VAL A 1 96 ? 9.791 -2.055 -15.667 1.00 93.44 96 VAL A O 1
ATOM 781 N N . ILE A 1 97 ? 9.299 -2.717 -13.581 1.00 91.75 97 ILE A N 1
ATOM 782 C CA . ILE A 1 97 ? 10.162 -1.747 -12.910 1.00 91.75 97 ILE A CA 1
ATOM 783 C C . ILE A 1 97 ? 11.225 -2.488 -12.119 1.00 91.75 97 ILE A C 1
ATOM 785 O O . ILE A 1 97 ? 10.950 -3.479 -11.440 1.00 91.75 97 ILE A O 1
ATOM 789 N N . MET A 1 98 ? 12.455 -2.000 -12.207 1.00 91.12 98 MET A N 1
ATOM 790 C CA . MET A 1 98 ? 13.547 -2.480 -11.379 1.00 91.12 98 MET A CA 1
ATOM 791 C C . MET A 1 98 ? 13.687 -1.622 -10.123 1.00 91.12 98 MET A C 1
ATOM 793 O O . MET A 1 98 ? 13.871 -0.411 -10.213 1.00 91.12 98 MET A O 1
ATOM 797 N N . PHE A 1 99 ? 13.661 -2.277 -8.966 1.00 92.44 99 PHE A N 1
ATOM 798 C CA . PHE A 1 99 ? 13.820 -1.672 -7.644 1.00 92.44 99 PHE A CA 1
ATOM 799 C C . PHE A 1 99 ? 15.017 -2.278 -6.900 1.00 92.44 99 PHE A C 1
ATOM 801 O O . PHE A 1 99 ? 15.574 -3.300 -7.320 1.00 92.44 99 PHE A O 1
ATOM 808 N N . GLN A 1 100 ? 15.383 -1.702 -5.748 1.00 93.56 100 GLN A N 1
ATOM 809 C CA . GLN A 1 100 ? 16.226 -2.407 -4.775 1.00 93.56 100 GLN A CA 1
ATOM 810 C C . GLN A 1 100 ? 15.570 -3.719 -4.368 1.00 93.56 100 GLN A C 1
ATOM 812 O O . GLN A 1 100 ? 14.346 -3.814 -4.272 1.00 93.56 100 GLN A O 1
ATOM 817 N N . ARG A 1 101 ? 16.396 -4.727 -4.083 1.00 92.50 101 ARG A N 1
ATOM 818 C CA . ARG A 1 101 ? 15.933 -6.052 -3.668 1.00 92.50 101 ARG A CA 1
ATOM 819 C C . ARG A 1 101 ? 14.959 -5.987 -2.492 1.00 92.50 101 ARG A C 1
ATOM 821 O O . ARG A 1 101 ? 13.929 -6.647 -2.544 1.00 92.50 101 ARG A O 1
ATOM 828 N N . GLU A 1 102 ? 15.281 -5.218 -1.461 1.00 94.19 102 GLU A N 1
ATOM 829 C CA . GLU A 1 102 ? 14.447 -5.108 -0.267 1.00 94.19 102 GLU A CA 1
ATOM 830 C C . GLU A 1 102 ? 13.107 -4.430 -0.564 1.00 94.19 102 GLU A C 1
ATOM 832 O O . GLU A 1 102 ? 12.058 -4.997 -0.271 1.00 94.19 102 GLU A O 1
ATOM 837 N N . PHE A 1 103 ? 13.134 -3.277 -1.237 1.00 94.56 103 PHE A N 1
ATOM 838 C CA . PHE A 1 103 ? 11.927 -2.559 -1.646 1.00 94.56 103 PHE A CA 1
ATOM 839 C C . PHE A 1 103 ? 11.007 -3.429 -2.517 1.00 94.56 103 PHE A C 1
ATOM 841 O O . PHE A 1 103 ? 9.809 -3.533 -2.262 1.00 94.56 103 PHE A O 1
ATOM 848 N N . ALA A 1 104 ? 11.576 -4.132 -3.502 1.00 95.19 104 ALA A N 1
ATOM 849 C CA . ALA A 1 104 ? 10.841 -5.086 -4.328 1.00 95.19 104 ALA A CA 1
ATOM 850 C C . ALA A 1 104 ? 10.175 -6.184 -3.492 1.00 95.19 104 ALA A C 1
ATOM 852 O O . ALA A 1 104 ? 9.043 -6.563 -3.779 1.00 95.19 104 ALA A O 1
ATOM 853 N N . MET A 1 105 ? 10.867 -6.691 -2.467 1.00 96.12 105 MET A N 1
ATOM 854 C CA . MET A 1 105 ? 10.319 -7.707 -1.573 1.00 96.12 105 MET A CA 1
ATOM 855 C C . MET A 1 105 ? 9.222 -7.165 -0.665 1.00 96.12 105 MET A C 1
ATOM 857 O O . MET A 1 105 ? 8.235 -7.865 -0.470 1.00 96.12 105 MET A O 1
ATOM 861 N N . ARG A 1 106 ? 9.333 -5.921 -0.183 1.00 95.56 106 ARG A N 1
ATOM 862 C CA . ARG A 1 106 ? 8.248 -5.245 0.545 1.00 95.56 106 ARG A CA 1
ATOM 863 C C . ARG A 1 106 ? 6.994 -5.128 -0.327 1.00 95.56 106 ARG A C 1
ATOM 865 O O . ARG A 1 106 ? 5.905 -5.430 0.142 1.00 95.56 106 ARG A O 1
ATOM 872 N N . LEU A 1 107 ? 7.120 -4.785 -1.612 1.00 95.12 107 LEU A N 1
ATOM 873 C CA . LEU A 1 107 ? 5.965 -4.681 -2.520 1.00 95.12 107 LEU A CA 1
ATOM 874 C C . LEU A 1 107 ? 5.199 -6.006 -2.696 1.00 95.12 107 LEU A C 1
ATOM 876 O O . LEU A 1 107 ? 3.967 -6.003 -2.759 1.00 95.12 107 LEU A O 1
ATOM 880 N N . VAL A 1 108 ? 5.911 -7.135 -2.785 1.00 96.38 108 VAL A N 1
ATOM 881 C CA . VAL A 1 108 ? 5.306 -8.466 -3.006 1.00 96.38 108 VAL A CA 1
ATOM 882 C C . VAL A 1 108 ? 4.991 -9.230 -1.717 1.00 96.38 108 VAL A C 1
ATOM 884 O O . VAL A 1 108 ? 4.361 -10.286 -1.794 1.00 96.38 108 VAL A O 1
ATOM 887 N N . ALA A 1 109 ? 5.414 -8.714 -0.558 1.00 96.81 109 ALA A N 1
ATOM 888 C CA . ALA A 1 109 ? 5.230 -9.355 0.740 1.00 96.81 109 ALA A CA 1
ATOM 889 C C . ALA A 1 109 ? 3.752 -9.658 1.012 1.00 96.81 109 ALA A C 1
ATOM 891 O O . ALA A 1 109 ? 2.882 -8.818 0.778 1.00 96.81 109 ALA A O 1
ATOM 892 N N . GLN A 1 110 ? 3.477 -10.859 1.504 1.00 95.75 110 GLN A N 1
ATOM 893 C CA . GLN A 1 110 ? 2.138 -11.333 1.832 1.00 95.75 110 GLN A CA 1
ATOM 894 C C . GLN A 1 110 ? 1.845 -11.173 3.332 1.00 95.75 110 GLN A C 1
ATOM 896 O O . GLN A 1 110 ? 2.775 -11.038 4.132 1.00 95.75 110 GLN A O 1
ATOM 901 N N . PRO A 1 111 ? 0.565 -11.204 3.749 1.00 94.94 111 PRO A N 1
ATOM 902 C CA . PRO A 1 111 ? 0.218 -11.217 5.165 1.00 94.94 111 PRO A CA 1
ATOM 903 C C . PRO A 1 111 ? 0.935 -12.356 5.902 1.00 94.94 111 PRO A C 1
ATOM 905 O O . PRO A 1 111 ? 0.846 -13.519 5.517 1.00 94.94 111 PRO A O 1
ATOM 908 N N . GLY A 1 112 ? 1.632 -12.017 6.982 1.00 93.12 112 GLY A N 1
ATOM 909 C CA . GLY A 1 112 ? 2.468 -12.920 7.771 1.00 93.12 112 GLY A CA 1
ATOM 910 C C . GLY A 1 112 ? 3.967 -12.788 7.493 1.00 93.12 112 GLY A C 1
ATOM 911 O O . GLY A 1 112 ? 4.756 -13.165 8.359 1.00 93.12 112 GLY A O 1
ATOM 912 N N . ASP A 1 113 ? 4.365 -12.207 6.359 1.00 94.44 113 ASP A N 1
ATOM 913 C CA . ASP A 1 113 ? 5.775 -11.995 6.034 1.00 94.44 113 ASP A CA 1
ATOM 914 C C . ASP A 1 113 ? 6.391 -10.883 6.891 1.00 94.44 113 ASP A C 1
ATOM 916 O O . ASP A 1 113 ? 5.773 -9.854 7.175 1.00 94.44 113 ASP A O 1
ATOM 920 N N . THR A 1 114 ? 7.674 -11.028 7.227 1.00 92.94 114 THR A N 1
ATOM 921 C CA . THR A 1 114 ? 8.431 -10.020 7.990 1.00 92.94 114 THR A CA 1
ATOM 922 C C . THR A 1 114 ? 8.456 -8.656 7.291 1.00 92.94 114 THR A C 1
ATOM 924 O O . THR A 1 114 ? 8.370 -7.608 7.940 1.00 92.94 114 THR A O 1
ATOM 927 N N . LEU A 1 115 ? 8.539 -8.675 5.957 1.00 94.94 115 LEU A N 1
ATOM 928 C CA . LEU A 1 115 ? 8.602 -7.488 5.101 1.00 94.94 115 LEU A CA 1
ATOM 929 C C . LEU A 1 115 ? 7.222 -6.908 4.759 1.00 94.94 115 LEU A C 1
ATOM 931 O O . LEU A 1 115 ? 7.151 -5.926 4.024 1.00 94.94 115 LEU A O 1
ATOM 935 N N . TYR A 1 116 ? 6.134 -7.487 5.280 1.00 95.62 116 TYR A N 1
ATOM 936 C CA . TYR A 1 116 ? 4.791 -6.956 5.078 1.00 95.62 116 TYR A CA 1
ATOM 937 C C . TYR A 1 116 ? 4.635 -5.619 5.810 1.00 95.62 116 TYR A C 1
ATOM 939 O O . TYR A 1 116 ? 4.894 -5.503 7.018 1.00 95.62 116 TYR A O 1
ATOM 947 N N . CYS A 1 117 ? 4.245 -4.591 5.060 1.00 94.50 117 CYS A N 1
ATOM 948 C CA . CYS A 1 117 ? 4.122 -3.221 5.543 1.00 94.50 117 CYS A CA 1
ATOM 949 C C . CYS A 1 117 ? 3.008 -2.460 4.805 1.00 94.50 117 CYS A C 1
ATOM 951 O O . CYS A 1 117 ? 2.370 -2.981 3.888 1.00 94.50 117 CYS A O 1
ATOM 953 N N . ARG A 1 118 ? 2.790 -1.194 5.187 1.00 93.81 118 ARG A N 1
ATOM 954 C CA . ARG A 1 118 ? 1.804 -0.297 4.557 1.00 93.81 118 ARG A CA 1
ATOM 955 C C . ARG A 1 118 ? 1.955 -0.233 3.033 1.00 93.81 118 ARG A C 1
ATOM 957 O O . ARG A 1 118 ? 0.955 -0.298 2.320 1.00 93.81 118 ARG A O 1
ATOM 964 N N . LEU A 1 119 ? 3.194 -0.175 2.532 1.00 93.69 119 LEU A N 1
ATOM 965 C CA . LEU A 1 119 ? 3.488 -0.175 1.096 1.00 93.69 119 LEU A CA 1
ATOM 966 C C . LEU A 1 119 ? 2.937 -1.430 0.400 1.00 93.69 119 LEU A C 1
ATOM 968 O O . LEU A 1 119 ? 2.329 -1.316 -0.666 1.00 93.69 119 LEU A O 1
ATOM 972 N N . SER A 1 120 ? 3.103 -2.609 1.009 1.00 95.06 120 SER A N 1
ATOM 973 C CA . SER A 1 120 ? 2.567 -3.879 0.504 1.00 95.06 120 SER A CA 1
ATOM 974 C C . SER A 1 120 ? 1.047 -3.807 0.380 1.00 95.06 120 SER A C 1
ATOM 976 O O . SER A 1 120 ? 0.490 -4.083 -0.681 1.00 95.06 120 SER A O 1
ATOM 978 N N . VAL A 1 121 ? 0.377 -3.368 1.450 1.00 95.12 121 VAL A N 1
ATOM 979 C CA . VAL A 1 121 ? -1.088 -3.303 1.537 1.00 95.12 121 VAL A CA 1
ATOM 980 C C . VAL A 1 121 ? -1.675 -2.349 0.501 1.00 95.12 121 VAL A C 1
ATOM 982 O O . VAL A 1 121 ? -2.566 -2.743 -0.254 1.00 95.12 121 VAL A O 1
ATOM 985 N N . ASN A 1 122 ? -1.139 -1.131 0.411 1.00 94.25 122 ASN A N 1
ATOM 986 C CA . ASN A 1 122 ? -1.624 -0.109 -0.517 1.00 94.25 122 ASN A CA 1
ATOM 987 C C . ASN A 1 122 ? -1.385 -0.497 -1.978 1.00 94.25 122 ASN A C 1
ATOM 989 O O . ASN A 1 122 ? -2.286 -0.382 -2.811 1.00 94.25 122 ASN A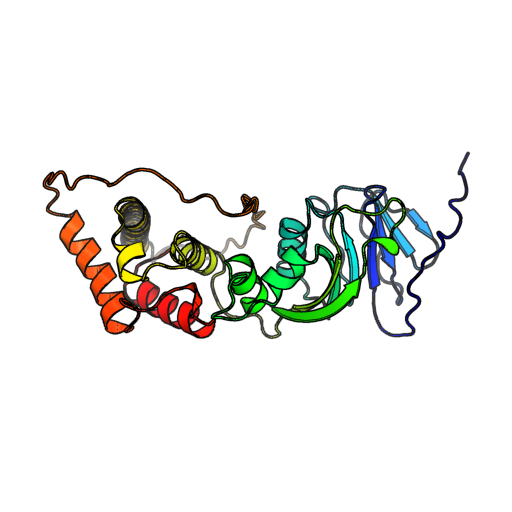 O 1
ATOM 993 N N . THR A 1 123 ? -0.192 -1.003 -2.295 1.00 94.25 123 THR A N 1
ATOM 994 C CA . THR A 1 123 ? 0.137 -1.402 -3.669 1.00 94.25 123 THR A CA 1
ATOM 995 C C . THR A 1 123 ? -0.736 -2.576 -4.111 1.00 94.25 123 THR A C 1
ATOM 997 O O . THR A 1 123 ? -1.276 -2.559 -5.214 1.00 94.25 123 THR A O 1
ATOM 1000 N N . GLN A 1 124 ? -0.929 -3.579 -3.250 1.00 95.25 124 GLN A N 1
ATOM 1001 C CA . GLN A 1 124 ? -1.693 -4.788 -3.580 1.00 95.25 124 GLN A CA 1
ATOM 1002 C C . GLN A 1 124 ? -3.216 -4.568 -3.616 1.00 95.25 124 GLN A C 1
ATOM 1004 O O . GLN A 1 124 ? -3.932 -5.320 -4.295 1.00 95.25 124 GLN A O 1
ATOM 1009 N N . LEU A 1 125 ? -3.713 -3.534 -2.922 1.00 94.12 125 LEU A N 1
ATOM 1010 C CA . LEU A 1 125 ? -5.089 -3.058 -3.073 1.00 94.12 125 LEU A CA 1
ATOM 1011 C C . LEU A 1 125 ? -5.325 -2.570 -4.507 1.00 94.12 125 LEU A C 1
ATOM 1013 O O . LEU A 1 125 ? -6.308 -2.960 -5.131 1.00 94.12 125 LEU A O 1
ATOM 1017 N N . LEU A 1 126 ? -4.425 -1.737 -5.036 1.00 93.06 126 LEU A N 1
ATOM 1018 C CA . LEU A 1 126 ? -4.604 -1.074 -6.332 1.00 93.06 126 LEU A CA 1
ATOM 1019 C C . LEU A 1 126 ? -4.107 -1.904 -7.521 1.00 93.06 126 LEU A C 1
ATOM 1021 O O . LEU A 1 126 ? -4.605 -1.740 -8.635 1.00 93.06 126 LEU A O 1
ATOM 1025 N N . ALA A 1 127 ? -3.152 -2.807 -7.310 1.00 95.00 127 ALA A N 1
ATOM 1026 C CA . ALA A 1 127 ? -2.502 -3.568 -8.368 1.00 95.00 127 ALA A CA 1
ATOM 1027 C C . ALA A 1 127 ? -2.201 -5.017 -7.963 1.00 95.00 127 ALA A C 1
ATOM 1029 O O . ALA A 1 127 ? -2.138 -5.378 -6.791 1.00 95.00 127 ALA A O 1
ATOM 1030 N N . ARG A 1 128 ? -1.994 -5.873 -8.961 1.00 95.38 128 ARG A N 1
ATOM 1031 C CA . ARG A 1 128 ? -1.324 -7.164 -8.799 1.00 95.38 128 ARG A CA 1
ATOM 1032 C C . ARG A 1 128 ? 0.170 -6.938 -8.962 1.00 95.38 128 ARG A C 1
ATOM 1034 O O . ARG A 1 128 ? 0.597 -6.321 -9.935 1.00 95.38 128 ARG A O 1
ATOM 1041 N N . VAL A 1 129 ? 0.949 -7.428 -8.008 1.00 96.50 129 VAL A N 1
ATOM 1042 C CA . VAL A 1 129 ? 2.400 -7.250 -7.986 1.00 96.50 129 VAL A CA 1
ATOM 1043 C C . VAL A 1 129 ? 3.058 -8.618 -8.041 1.00 96.50 129 VAL A C 1
ATOM 1045 O O . VAL A 1 129 ? 2.668 -9.525 -7.309 1.00 96.50 129 VAL A O 1
ATOM 1048 N N . SER A 1 130 ? 4.045 -8.789 -8.914 1.00 96.50 130 SER A N 1
ATOM 1049 C CA . SER A 1 130 ? 4.762 -10.055 -9.065 1.00 96.50 130 SER A CA 1
ATOM 1050 C C . SER A 1 130 ? 6.260 -9.818 -9.175 1.00 96.50 130 SER A C 1
ATOM 1052 O O . SER A 1 130 ? 6.713 -8.999 -9.975 1.00 96.50 130 SER A O 1
ATOM 1054 N N . HIS A 1 131 ? 7.042 -10.550 -8.383 1.00 96.69 131 HIS A N 1
ATOM 1055 C CA . HIS A 1 131 ? 8.496 -10.581 -8.520 1.00 96.69 131 HIS A CA 1
ATOM 1056 C C . HIS A 1 131 ? 8.850 -11.420 -9.749 1.00 96.69 131 HIS A C 1
ATOM 1058 O O . HIS A 1 131 ? 8.418 -12.564 -9.852 1.00 96.69 131 HIS A O 1
ATOM 1064 N N . LEU A 1 132 ? 9.582 -10.839 -10.700 1.00 94.38 132 LEU A N 1
ATOM 1065 C CA . LEU A 1 132 ? 9.943 -11.527 -11.940 1.00 94.38 132 LEU A CA 1
ATOM 1066 C C . LEU A 1 132 ? 11.321 -12.174 -11.841 1.00 94.38 132 LEU A C 1
ATOM 1068 O O . LEU A 1 132 ? 11.481 -13.347 -12.161 1.00 94.38 132 LEU A O 1
ATOM 1072 N N . LEU A 1 133 ? 12.331 -11.400 -11.433 1.00 93.94 133 LEU A N 1
ATOM 1073 C CA . LEU A 1 133 ? 13.705 -11.887 -11.343 1.00 93.94 133 LEU A CA 1
ATOM 1074 C C . LEU A 1 133 ? 14.575 -11.031 -10.419 1.00 93.94 133 LEU A C 1
ATOM 1076 O O . LEU A 1 133 ? 14.305 -9.853 -10.164 1.00 93.94 133 LEU A O 1
ATOM 1080 N N . LYS A 1 134 ? 15.660 -11.639 -9.934 1.00 94.94 134 LYS A N 1
ATOM 1081 C CA . LYS A 1 134 ? 16.726 -10.979 -9.172 1.00 94.94 134 LYS A CA 1
ATOM 1082 C C . LYS A 1 134 ? 17.843 -10.541 -10.124 1.00 94.94 134 LYS A C 1
ATOM 1084 O O . LYS A 1 134 ? 18.296 -11.336 -10.941 1.00 94.94 134 LYS A O 1
ATOM 1089 N N . VAL A 1 135 ? 18.336 -9.313 -9.966 1.00 91.44 135 VAL A N 1
ATOM 1090 C CA . VAL A 1 135 ? 19.502 -8.799 -10.701 1.00 91.44 135 VAL A CA 1
ATOM 1091 C C . VAL A 1 135 ? 20.630 -8.545 -9.710 1.00 91.44 135 VAL A C 1
ATOM 1093 O O . VAL A 1 135 ? 20.498 -7.730 -8.799 1.00 91.44 135 VAL A O 1
ATOM 1096 N N . GLY A 1 136 ? 21.748 -9.254 -9.872 1.00 91.06 136 GLY A N 1
ATOM 1097 C CA . GLY A 1 136 ? 22.918 -9.063 -9.014 1.00 91.06 136 GLY A CA 1
ATOM 1098 C C . GLY A 1 136 ? 23.615 -7.728 -9.282 1.00 91.06 136 GLY A C 1
ATOM 1099 O O . GLY A 1 136 ? 23.727 -7.317 -10.440 1.00 91.06 136 GLY A O 1
ATOM 1100 N N . ARG A 1 137 ? 24.153 -7.093 -8.235 1.00 88.81 137 ARG A N 1
ATOM 1101 C CA . ARG A 1 137 ? 24.902 -5.816 -8.314 1.00 88.81 137 ARG A CA 1
ATOM 1102 C C . ARG A 1 137 ? 26.046 -5.788 -9.339 1.00 88.81 137 ARG A C 1
ATOM 1104 O O . ARG A 1 137 ? 26.347 -4.739 -9.899 1.00 88.81 137 ARG A O 1
ATOM 1111 N N . ASN A 1 138 ? 26.635 -6.941 -9.656 1.00 87.94 138 ASN A N 1
ATOM 1112 C CA . ASN A 1 138 ? 27.727 -7.061 -10.633 1.00 87.94 138 ASN A CA 1
ATOM 1113 C C . ASN A 1 138 ? 27.296 -6.765 -12.083 1.00 87.94 138 ASN A C 1
ATOM 1115 O O . ASN A 1 138 ? 28.147 -6.596 -12.952 1.00 87.94 138 ASN A O 1
ATOM 1119 N N . ASN A 1 139 ? 25.988 -6.680 -12.352 1.00 84.25 139 ASN A N 1
ATOM 1120 C CA . ASN A 1 139 ? 25.450 -6.315 -13.666 1.00 84.25 139 ASN A CA 1
ATOM 1121 C C . ASN A 1 139 ? 25.423 -4.796 -13.912 1.00 84.25 139 ASN A C 1
ATOM 1123 O O . ASN A 1 139 ? 25.053 -4.356 -15.000 1.00 84.25 139 ASN A O 1
ATOM 1127 N N . PHE A 1 140 ? 25.814 -3.987 -12.925 1.00 81.81 140 PHE A N 1
ATOM 1128 C CA . PHE A 1 140 ? 25.784 -2.528 -12.996 1.00 81.81 140 PHE A CA 1
ATOM 1129 C C . PHE A 1 140 ? 27.191 -1.935 -13.070 1.00 81.81 140 PHE A C 1
ATOM 1131 O O . PHE A 1 140 ? 28.162 -2.509 -12.575 1.00 81.81 140 PHE A O 1
ATOM 1138 N N . ARG A 1 141 ? 27.302 -0.752 -13.684 1.00 82.88 141 ARG A N 1
ATOM 1139 C CA . ARG A 1 141 ? 28.542 0.031 -13.735 1.00 82.88 141 ARG A CA 1
ATOM 1140 C C . ARG A 1 141 ? 28.249 1.507 -13.431 1.00 82.88 141 ARG A C 1
ATOM 1142 O O . ARG A 1 141 ? 27.610 2.146 -14.268 1.00 82.88 141 ARG A O 1
ATOM 1149 N N . PRO A 1 142 ? 28.727 2.052 -12.295 1.00 83.75 142 PRO A N 1
ATOM 1150 C CA . PRO A 1 142 ? 29.401 1.351 -11.191 1.00 83.75 142 PRO A CA 1
ATOM 1151 C C . PRO A 1 142 ? 28.458 0.379 -10.441 1.00 83.75 142 PRO A C 1
ATOM 1153 O O . PRO A 1 142 ? 27.240 0.568 -10.486 1.00 83.75 142 PRO A O 1
ATOM 1156 N N . PRO A 1 143 ? 28.985 -0.660 -9.764 1.00 84.56 143 PRO A N 1
ATOM 1157 C CA . PRO A 1 143 ? 28.165 -1.574 -8.969 1.00 84.56 143 PRO A CA 1
ATOM 1158 C C . PRO A 1 143 ? 27.507 -0.863 -7.770 1.00 84.56 143 PRO A C 1
ATOM 1160 O O . PRO A 1 143 ? 28.205 -0.171 -7.025 1.00 84.56 143 PRO A O 1
ATOM 1163 N N . PRO A 1 144 ? 26.193 -1.035 -7.531 1.00 86.56 144 PRO A N 1
ATOM 1164 C CA . PRO A 1 144 ? 25.541 -0.562 -6.316 1.00 86.56 144 PRO A CA 1
ATOM 1165 C C . PRO A 1 144 ? 25.933 -1.416 -5.101 1.00 86.56 144 PRO A C 1
ATOM 1167 O O . PRO A 1 144 ? 26.407 -2.547 -5.228 1.00 86.56 144 PRO A O 1
ATOM 1170 N N . LYS A 1 145 ? 25.671 -0.894 -3.896 1.00 88.75 145 LYS A N 1
ATOM 1171 C CA . LYS A 1 145 ? 25.918 -1.617 -2.633 1.00 88.75 145 LYS A CA 1
ATOM 1172 C C . LYS A 1 145 ? 25.022 -2.853 -2.473 1.00 88.75 145 LYS A C 1
ATOM 1174 O O . LYS A 1 145 ? 25.461 -3.861 -1.920 1.00 88.75 145 LYS A O 1
ATOM 1179 N N . VAL A 1 146 ? 23.799 -2.782 -2.996 1.00 91.88 146 VAL A N 1
ATOM 1180 C CA . VAL A 1 146 ? 22.737 -3.783 -2.829 1.00 91.88 146 VAL A CA 1
ATOM 1181 C C . VAL A 1 146 ? 22.299 -4.379 -4.165 1.00 91.88 146 VAL A C 1
ATOM 1183 O O . VAL A 1 146 ? 22.451 -3.752 -5.213 1.00 91.88 146 VAL A O 1
ATOM 1186 N N . ASP A 1 147 ? 21.738 -5.587 -4.119 1.00 93.81 147 ASP A N 1
ATOM 1187 C CA . ASP A 1 147 ? 21.123 -6.233 -5.281 1.00 93.81 147 ASP A CA 1
ATOM 1188 C C . ASP A 1 147 ? 19.811 -5.540 -5.689 1.00 93.81 147 ASP A C 1
ATOM 1190 O O . ASP A 1 147 ? 19.159 -4.862 -4.888 1.00 93.81 147 ASP A O 1
ATOM 1194 N N . SER A 1 148 ? 19.386 -5.776 -6.928 1.00 93.38 148 SER A N 1
ATOM 1195 C CA . SER A 1 148 ? 18.128 -5.267 -7.478 1.00 93.38 148 SER A CA 1
ATOM 1196 C C . SER A 1 148 ? 17.148 -6.405 -7.768 1.00 93.38 148 SER A C 1
ATOM 1198 O O . SER A 1 148 ? 17.476 -7.598 -7.751 1.00 93.38 148 SER A O 1
ATOM 1200 N N . SER A 1 149 ? 15.895 -6.058 -8.024 1.00 94.38 149 SER A N 1
ATOM 1201 C CA . SER A 1 149 ? 14.864 -7.000 -8.447 1.00 94.38 149 SER A CA 1
ATOM 1202 C C . SER A 1 149 ? 13.901 -6.331 -9.409 1.00 94.38 149 SER A C 1
ATOM 1204 O O . SER A 1 149 ? 13.548 -5.168 -9.229 1.00 94.38 149 SER A O 1
ATOM 1206 N N . VAL A 1 150 ? 13.489 -7.077 -10.430 1.00 94.25 150 VAL A N 1
ATOM 1207 C CA . VAL A 1 150 ? 12.491 -6.628 -11.399 1.00 94.25 150 VAL A CA 1
ATOM 1208 C C . VAL A 1 150 ? 11.123 -7.099 -10.932 1.00 94.25 150 VAL A C 1
ATOM 1210 O O . VAL A 1 150 ? 10.934 -8.277 -10.615 1.00 94.25 150 VAL A O 1
ATOM 1213 N N . VAL A 1 151 ? 10.179 -6.168 -10.889 1.00 95.81 151 VAL A N 1
ATOM 1214 C CA . VAL A 1 151 ? 8.808 -6.377 -10.433 1.00 95.81 151 VAL A CA 1
ATOM 1215 C C . VAL A 1 151 ? 7.847 -5.972 -11.543 1.00 95.81 151 VAL A C 1
ATOM 1217 O O . VAL A 1 151 ? 8.029 -4.943 -12.193 1.00 95.81 151 VAL A O 1
ATOM 1220 N N . ARG A 1 152 ? 6.812 -6.786 -11.747 1.00 95.88 152 ARG A N 1
ATOM 1221 C CA . ARG A 1 152 ? 5.660 -6.466 -12.588 1.00 95.88 152 ARG A CA 1
ATOM 1222 C C . ARG A 1 152 ? 4.540 -5.914 -11.716 1.00 95.88 152 ARG A C 1
ATOM 1224 O O . ARG A 1 152 ? 4.189 -6.541 -10.720 1.00 95.88 152 ARG A O 1
ATOM 1231 N N . ILE A 1 153 ? 3.976 -4.778 -12.107 1.00 96.31 153 ILE A N 1
ATOM 1232 C CA . ILE A 1 153 ? 2.827 -4.136 -11.466 1.00 96.31 153 ILE A CA 1
ATOM 1233 C C . ILE A 1 153 ? 1.708 -4.034 -12.501 1.00 96.31 153 ILE A C 1
ATOM 1235 O O . ILE A 1 153 ? 1.897 -3.466 -13.576 1.00 96.31 153 ILE A O 1
ATOM 1239 N N . GLU A 1 154 ? 0.542 -4.580 -12.183 1.00 95.50 154 GLU A N 1
ATOM 1240 C CA . GLU A 1 154 ? -0.638 -4.561 -13.048 1.00 95.50 154 GLU A CA 1
ATOM 1241 C C . GLU A 1 154 ? -1.819 -3.939 -12.302 1.00 95.50 154 GLU A C 1
ATOM 1243 O O . GLU A 1 154 ? -2.345 -4.569 -11.380 1.00 95.50 154 GLU A O 1
ATOM 1248 N N . PRO A 1 155 ? -2.260 -2.721 -12.662 1.00 94.31 155 PRO A N 1
ATOM 1249 C CA . PRO A 1 155 ? -3.408 -2.096 -12.019 1.00 94.31 155 PRO A CA 1
ATOM 1250 C C . PRO A 1 155 ? -4.653 -2.986 -12.104 1.00 94.31 155 PRO A C 1
ATOM 1252 O O . PRO A 1 155 ? -4.959 -3.559 -13.154 1.00 94.31 155 PRO A O 1
ATOM 1255 N N . ARG A 1 156 ? -5.392 -3.107 -10.998 1.00 91.56 156 ARG A N 1
ATOM 1256 C CA . ARG A 1 156 ? -6.632 -3.888 -10.957 1.00 91.56 156 ARG A CA 1
ATOM 1257 C C . ARG A 1 156 ? -7.728 -3.179 -11.751 1.00 91.56 156 ARG A C 1
ATOM 1259 O O . ARG A 1 156 ? -7.933 -1.972 -11.622 1.00 91.56 156 ARG A O 1
ATOM 1266 N N . LYS A 1 157 ? -8.440 -3.961 -12.564 1.00 87.56 157 LYS A N 1
ATOM 1267 C CA . LYS A 1 157 ? -9.592 -3.538 -13.368 1.00 87.56 157 LYS A CA 1
ATOM 1268 C C . LYS A 1 157 ? -10.777 -4.457 -13.018 1.00 87.56 157 LYS A C 1
ATOM 1270 O O . LYS A 1 157 ? -10.630 -5.667 -13.199 1.00 87.56 157 LYS A O 1
ATOM 1275 N N . PRO A 1 158 ? -11.912 -3.937 -12.513 1.00 85.00 158 PRO A N 1
ATOM 1276 C CA . PRO A 1 158 ? -12.156 -2.540 -12.137 1.00 85.00 158 PRO A CA 1
ATOM 1277 C C . PRO A 1 158 ? -11.310 -2.104 -10.928 1.00 85.00 158 PRO A C 1
ATOM 1279 O O . PRO A 1 158 ? -10.843 -2.936 -10.147 1.00 85.00 158 PRO A O 1
ATOM 1282 N N . THR A 1 159 ? -11.104 -0.794 -10.783 1.00 82.62 159 THR A N 1
ATOM 1283 C CA . THR A 1 159 ? -10.481 -0.230 -9.579 1.00 82.62 159 THR A CA 1
ATOM 1284 C C . THR A 1 159 ? -11.399 -0.483 -8.379 1.00 82.62 159 THR A C 1
ATOM 1286 O O . THR A 1 159 ? -12.610 -0.288 -8.517 1.00 82.62 159 THR A O 1
ATOM 1289 N N . PRO A 1 160 ? -10.874 -0.916 -7.217 1.00 85.25 160 PRO A N 1
ATOM 1290 C CA . PRO A 1 160 ? -11.694 -1.089 -6.023 1.00 85.25 160 PRO A CA 1
ATOM 1291 C C . PRO A 1 160 ? -12.439 0.203 -5.672 1.00 85.25 160 PRO A C 1
ATOM 1293 O O . PRO A 1 160 ? -11.843 1.279 -5.659 1.00 85.25 160 PRO A O 1
ATOM 1296 N N . SER A 1 161 ? -13.731 0.095 -5.365 1.00 84.75 161 SER A N 1
ATOM 1297 C CA . SER A 1 161 ? -14.571 1.211 -4.922 1.00 84.75 161 SER A CA 1
ATOM 1298 C C . SER A 1 161 ? -14.302 1.533 -3.448 1.00 84.75 161 SER A C 1
ATOM 1300 O O . SER A 1 161 ? -15.147 1.313 -2.582 1.00 84.75 161 SER A O 1
ATOM 1302 N N . VAL A 1 162 ? -13.086 1.983 -3.150 1.00 86.69 162 VAL A N 1
ATOM 1303 C CA . VAL A 1 162 ? -12.644 2.343 -1.800 1.00 86.69 162 VAL A CA 1
ATOM 1304 C C . VAL A 1 162 ? -12.117 3.770 -1.841 1.00 86.69 162 VAL A C 1
ATOM 1306 O O . VAL A 1 162 ? -11.317 4.110 -2.713 1.00 86.69 162 VAL A O 1
ATOM 1309 N N . ASN A 1 163 ? -12.551 4.611 -0.900 1.00 89.50 163 ASN A N 1
ATOM 1310 C CA . ASN A 1 163 ? -11.947 5.927 -0.727 1.00 89.50 163 ASN A CA 1
ATOM 1311 C C . ASN A 1 163 ? -10.500 5.737 -0.250 1.00 89.50 163 ASN A C 1
ATOM 1313 O O . ASN A 1 163 ? -10.261 5.275 0.864 1.00 89.50 163 ASN A O 1
ATOM 1317 N N . PHE A 1 164 ? -9.536 6.071 -1.110 1.00 88.50 164 PHE A N 1
ATOM 1318 C CA . PHE A 1 164 ? -8.124 5.828 -0.827 1.00 88.50 164 PHE A CA 1
ATOM 1319 C C . PHE A 1 164 ? -7.605 6.649 0.363 1.00 88.50 164 PHE A C 1
ATOM 1321 O O . PHE A 1 164 ? -6.724 6.171 1.069 1.00 88.50 164 PHE A O 1
ATOM 1328 N N . LYS A 1 165 ? -8.164 7.842 0.625 1.00 90.06 165 LYS A N 1
ATOM 1329 C CA . LYS A 1 165 ? -7.773 8.669 1.783 1.00 90.06 165 LYS A CA 1
ATOM 1330 C C . LYS A 1 165 ? -8.147 7.984 3.100 1.00 90.06 165 LYS A C 1
ATOM 1332 O O . LYS A 1 165 ? -7.301 7.816 3.970 1.00 90.06 165 LYS A O 1
ATOM 1337 N N . GLU A 1 166 ? -9.386 7.506 3.186 1.00 92.81 166 GLU A N 1
ATOM 1338 C CA . GLU A 1 166 ? -9.891 6.716 4.317 1.00 92.81 166 GLU A CA 1
ATOM 1339 C C . GLU A 1 166 ? -9.094 5.420 4.511 1.00 92.81 166 GLU A C 1
ATOM 1341 O O . GLU A 1 166 ? -8.698 5.065 5.621 1.00 92.81 166 GLU A O 1
ATOM 1346 N N . TRP A 1 167 ? -8.820 4.725 3.405 1.00 93.62 167 TRP A N 1
ATOM 1347 C CA . TRP A 1 167 ? -8.025 3.504 3.407 1.00 93.62 167 TRP A CA 1
ATOM 1348 C C . TRP A 1 167 ? -6.606 3.728 3.931 1.00 93.62 167 TRP A C 1
ATOM 1350 O O . TRP A 1 167 ? -6.184 3.027 4.849 1.00 93.62 167 TRP A O 1
ATOM 1360 N N . ASP A 1 168 ? -5.867 4.691 3.372 1.00 91.56 168 ASP A N 1
ATOM 1361 C CA . ASP A 1 168 ? -4.493 4.959 3.801 1.00 91.56 168 ASP A CA 1
ATOM 1362 C C . ASP A 1 168 ? -4.456 5.454 5.251 1.00 91.56 168 ASP A C 1
ATOM 1364 O O . ASP A 1 168 ? -3.578 5.035 6.000 1.00 91.56 168 ASP A O 1
ATOM 1368 N N . GLY A 1 169 ? -5.447 6.238 5.692 1.00 92.81 169 GLY A N 1
ATOM 1369 C CA . GLY A 1 169 ? -5.593 6.650 7.091 1.00 92.81 169 GLY A CA 1
ATOM 1370 C C . GLY A 1 169 ? -5.742 5.464 8.054 1.00 92.81 169 GLY A C 1
ATOM 1371 O O . GLY A 1 169 ? -4.995 5.363 9.033 1.00 92.81 169 GLY A O 1
ATOM 1372 N N . LEU A 1 170 ? -6.639 4.518 7.748 1.00 94.25 170 LEU A N 1
ATOM 1373 C CA . LEU A 1 170 ? -6.805 3.287 8.529 1.00 94.25 170 LEU A CA 1
ATOM 1374 C C . LEU A 1 170 ? -5.518 2.452 8.540 1.00 94.25 170 LEU A C 1
ATOM 1376 O O . LEU A 1 170 ? -5.030 2.058 9.602 1.00 94.25 170 LEU A O 1
ATOM 1380 N N . VAL A 1 171 ? -4.956 2.173 7.360 1.00 94.50 171 VAL A N 1
ATOM 1381 C CA . VAL A 1 171 ? -3.763 1.328 7.228 1.00 94.50 171 VAL A CA 1
ATOM 1382 C C . VAL A 1 171 ? -2.566 1.981 7.923 1.00 94.50 171 VAL A C 1
ATOM 1384 O O . VAL A 1 171 ? -1.812 1.286 8.602 1.00 94.50 171 VAL A O 1
ATOM 1387 N N . ARG A 1 172 ? -2.412 3.308 7.848 1.00 93.19 172 ARG A N 1
ATOM 1388 C CA . ARG A 1 172 ? -1.369 4.055 8.565 1.00 93.19 172 ARG A CA 1
ATOM 1389 C C . ARG A 1 172 ? -1.441 3.797 10.066 1.00 93.19 172 ARG A C 1
ATOM 1391 O O . ARG A 1 172 ? -0.433 3.406 10.646 1.00 93.19 172 ARG A O 1
ATOM 1398 N N . ILE A 1 173 ? -2.622 3.927 10.672 1.00 93.38 173 ILE A N 1
ATOM 1399 C CA . ILE A 1 173 ? -2.820 3.651 12.104 1.00 93.38 173 ILE A CA 1
ATOM 1400 C C . ILE A 1 173 ? -2.486 2.189 12.421 1.00 93.38 173 ILE A C 1
ATOM 1402 O O . ILE A 1 173 ? -1.724 1.911 13.347 1.00 93.38 173 ILE A O 1
ATOM 1406 N N . CYS A 1 174 ? -3.003 1.247 11.629 1.00 93.12 174 CYS A N 1
ATOM 1407 C CA . CYS A 1 174 ? -2.783 -0.183 11.838 1.00 93.12 174 CYS A CA 1
ATOM 1408 C C . CYS A 1 174 ? -1.307 -0.603 11.733 1.00 93.12 174 CYS A C 1
ATOM 1410 O O . CYS A 1 174 ? -0.902 -1.559 12.401 1.00 93.12 174 CYS A O 1
ATOM 1412 N N . PHE A 1 175 ? -0.501 0.065 10.907 1.00 93.56 175 PHE A N 1
ATOM 1413 C CA . PHE A 1 175 ? 0.901 -0.299 10.688 1.00 93.56 175 PHE A CA 1
ATOM 1414 C C . PHE A 1 175 ? 1.904 0.461 11.567 1.00 93.56 175 PHE A C 1
ATOM 1416 O O . PHE A 1 175 ? 3.058 0.040 11.595 1.00 93.56 175 PHE A O 1
ATOM 1423 N N . THR A 1 176 ? 1.483 1.454 12.367 1.00 90.19 176 THR A N 1
ATOM 1424 C CA . THR A 1 176 ? 2.348 2.133 13.360 1.00 90.19 176 THR A CA 1
ATOM 1425 C C . THR A 1 176 ? 3.034 1.143 14.306 1.00 90.19 176 THR A C 1
ATOM 1427 O O . THR A 1 176 ? 4.212 1.278 14.612 1.00 90.19 176 THR A O 1
ATOM 1430 N N . ARG A 1 177 ? 2.309 0.115 14.773 1.00 88.94 177 ARG A N 1
ATOM 1431 C CA . ARG A 1 177 ? 2.858 -0.982 15.591 1.00 88.94 177 ARG A CA 1
ATOM 1432 C C . ARG A 1 177 ? 2.370 -2.331 15.066 1.00 88.94 177 ARG A C 1
ATOM 1434 O O . ARG A 1 177 ? 1.594 -3.018 15.728 1.00 88.94 177 ARG A O 1
ATOM 1441 N N . LYS A 1 178 ? 2.841 -2.738 13.879 1.00 86.81 178 LYS A N 1
ATOM 1442 C CA . LYS A 1 178 ? 2.345 -3.926 13.141 1.00 86.81 178 LYS A CA 1
ATOM 1443 C C . LYS A 1 178 ? 2.345 -5.255 13.921 1.00 86.81 178 LYS A C 1
ATOM 1445 O O . LYS A 1 178 ? 1.585 -6.162 13.581 1.00 86.81 178 LYS A O 1
ATOM 1450 N N . ASN A 1 179 ? 3.187 -5.372 14.954 1.00 87.50 179 ASN A N 1
ATOM 1451 C CA . ASN A 1 179 ? 3.325 -6.567 15.796 1.00 87.50 179 ASN A CA 1
ATOM 1452 C C . ASN A 1 179 ? 2.388 -6.587 17.019 1.00 87.50 179 ASN A C 1
ATOM 1454 O O . ASN A 1 179 ? 2.257 -7.634 17.659 1.00 87.50 179 ASN A O 1
ATOM 1458 N N . LYS A 1 180 ? 1.740 -5.462 17.351 1.00 92.50 180 LYS A N 1
ATOM 1459 C CA . LYS A 1 180 ? 0.747 -5.367 18.430 1.00 92.50 180 LYS A CA 1
ATOM 1460 C C . LYS A 1 180 ? -0.653 -5.683 17.892 1.00 92.50 180 LYS A C 1
ATOM 1462 O O . LYS A 1 180 ? -0.878 -5.743 16.683 1.00 92.50 180 LYS A O 1
ATOM 1467 N N . THR A 1 181 ? -1.586 -5.955 18.800 1.00 93.94 181 THR A N 1
ATOM 1468 C CA . THR A 1 181 ? -2.983 -6.199 18.429 1.00 93.94 181 THR A CA 1
ATOM 1469 C C . THR A 1 181 ? -3.658 -4.894 18.015 1.00 93.94 181 THR A C 1
ATOM 1471 O O . THR A 1 181 ? -3.305 -3.821 18.507 1.00 93.94 181 THR A O 1
ATOM 1474 N N . ILE A 1 182 ? -4.641 -4.972 17.120 1.00 93.12 182 ILE A N 1
ATOM 1475 C CA . ILE A 1 182 ? -5.392 -3.797 16.660 1.00 93.12 182 ILE A CA 1
ATOM 1476 C C . ILE A 1 182 ? -6.092 -3.119 17.838 1.00 93.12 182 ILE A C 1
ATOM 1478 O O . ILE A 1 182 ? -6.053 -1.896 17.941 1.00 93.12 182 ILE A O 1
ATOM 1482 N N . GLY A 1 183 ? -6.630 -3.888 18.789 1.00 91.75 183 GLY A N 1
ATOM 1483 C CA . GLY A 1 183 ? -7.195 -3.333 20.018 1.00 91.75 183 GLY A CA 1
ATOM 1484 C C . GLY A 1 183 ? -6.203 -2.458 20.790 1.00 91.75 183 GLY A C 1
ATOM 1485 O O . GLY A 1 183 ? -6.568 -1.377 21.240 1.00 91.75 183 GLY A O 1
ATOM 1486 N N . ALA A 1 184 ? -4.937 -2.872 20.906 1.00 92.44 184 ALA A N 1
ATOM 1487 C CA . ALA A 1 184 ? -3.911 -2.077 21.583 1.00 92.44 184 ALA A CA 1
ATOM 1488 C C . ALA A 1 184 ? -3.543 -0.798 20.809 1.00 92.44 184 ALA A C 1
ATOM 1490 O O . ALA A 1 184 ? -3.285 0.234 21.422 1.00 92.44 184 ALA A O 1
ATOM 1491 N N . ILE A 1 185 ? -3.550 -0.847 19.474 1.00 92.69 185 ILE A N 1
ATOM 1492 C CA . ILE A 1 185 ? -3.267 0.314 18.617 1.00 92.69 185 ILE A CA 1
ATOM 1493 C C . ILE A 1 185 ? -4.354 1.384 18.785 1.00 92.69 185 ILE A C 1
ATOM 1495 O O . ILE A 1 185 ? -4.046 2.550 19.014 1.00 92.69 185 ILE A O 1
ATOM 1499 N N . PHE A 1 186 ? -5.626 0.988 18.731 1.00 91.38 186 PHE A N 1
ATOM 1500 C CA . PHE A 1 186 ? -6.758 1.916 18.827 1.00 91.38 186 PHE A CA 1
ATOM 1501 C C . PHE A 1 186 ? -7.029 2.419 20.254 1.00 91.38 186 PHE A C 1
ATOM 1503 O O . PHE A 1 186 ? -7.773 3.379 20.422 1.00 91.38 186 PHE A O 1
ATOM 1510 N N . LYS A 1 187 ? -6.410 1.823 21.284 1.00 90.81 187 LYS A N 1
ATOM 1511 C CA . LYS A 1 187 ? -6.448 2.329 22.670 1.00 90.81 187 LYS A CA 1
ATOM 1512 C C . LYS A 1 187 ? -5.507 3.517 22.906 1.00 90.81 187 LYS A C 1
ATOM 1514 O O . LYS A 1 187 ? -5.619 4.165 23.942 1.00 90.81 187 LYS A O 1
ATOM 1519 N N . GLN A 1 188 ? -4.592 3.809 21.980 1.00 91.25 188 GLN A N 1
ATOM 1520 C CA . GLN A 1 188 ? -3.636 4.905 22.133 1.00 91.25 188 GLN A CA 1
ATOM 1521 C C . GLN A 1 188 ? -4.339 6.267 22.132 1.00 91.25 188 GLN A C 1
ATOM 1523 O O . GLN A 1 188 ? -5.119 6.568 21.225 1.00 91.25 188 GLN A O 1
ATOM 1528 N N . LYS A 1 189 ? -3.990 7.130 23.098 1.00 88.88 189 LYS A N 1
ATOM 1529 C CA . LYS A 1 189 ? -4.563 8.482 23.252 1.00 88.88 189 LYS A CA 1
ATOM 1530 C C . LYS A 1 189 ? -4.472 9.300 21.956 1.00 88.88 189 LYS A C 1
ATOM 1532 O O . LYS A 1 189 ? -5.454 9.907 21.535 1.00 88.88 189 LYS A O 1
ATOM 1537 N N . ARG A 1 190 ? -3.323 9.249 21.266 1.00 90.00 190 ARG A N 1
ATOM 1538 C CA . ARG A 1 190 ? -3.108 9.945 19.983 1.00 90.00 190 ARG A CA 1
ATOM 1539 C C . ARG A 1 190 ? -4.088 9.494 18.896 1.00 90.00 190 ARG A C 1
ATOM 1541 O O . ARG A 1 190 ? -4.619 10.336 18.180 1.00 90.00 190 ARG A O 1
ATOM 1548 N N . VAL A 1 191 ? -4.333 8.188 18.777 1.00 90.00 191 VAL A N 1
ATOM 1549 C CA . VAL A 1 191 ? -5.251 7.623 17.774 1.00 90.00 191 VAL A CA 1
ATOM 1550 C C . VAL A 1 191 ? -6.690 8.023 18.087 1.00 90.00 191 VAL A C 1
ATOM 1552 O O . VAL A 1 191 ? -7.389 8.515 17.204 1.00 90.00 191 VAL A O 1
ATOM 1555 N N . LEU A 1 192 ? -7.109 7.886 19.348 1.00 90.62 192 LEU A N 1
ATOM 1556 C CA . LEU A 1 192 ? -8.448 8.282 19.790 1.00 90.62 192 LEU A CA 1
ATOM 1557 C C . LEU A 1 192 ? -8.710 9.772 19.546 1.00 90.62 192 LEU A C 1
ATOM 1559 O O . LEU A 1 192 ? -9.754 10.113 19.003 1.00 90.62 192 LEU A O 1
ATOM 1563 N N . SER A 1 193 ? -7.740 10.641 19.847 1.00 89.25 193 SER A N 1
ATOM 1564 C CA . SER A 1 193 ? -7.859 12.085 19.612 1.00 89.25 193 SER A CA 1
ATOM 1565 C C . SER A 1 193 ? -8.058 12.434 18.132 1.00 89.25 193 SER A C 1
ATOM 1567 O O . SER A 1 193 ? -8.867 13.303 17.807 1.00 89.25 193 SER A O 1
ATOM 1569 N N . ILE A 1 194 ? -7.350 11.758 17.219 1.00 90.00 194 ILE A N 1
ATOM 1570 C CA . ILE A 1 194 ? -7.507 11.972 15.770 1.00 90.00 194 ILE A CA 1
ATOM 1571 C C . ILE A 1 194 ? -8.907 11.539 15.318 1.00 90.00 194 ILE A C 1
ATOM 1573 O O . ILE A 1 194 ? -9.611 12.310 14.669 1.00 90.00 194 ILE A O 1
ATOM 1577 N N . LEU A 1 195 ? -9.333 10.335 15.705 1.00 89.88 195 LEU A N 1
ATOM 1578 C CA . LEU A 1 195 ? -10.639 9.797 15.320 1.00 89.88 195 LEU A CA 1
ATOM 1579 C C . LEU A 1 195 ? -11.797 10.617 15.900 1.00 89.88 195 LEU A C 1
ATOM 1581 O O . LEU A 1 195 ? -12.800 10.831 15.224 1.00 89.88 195 LEU A O 1
ATOM 1585 N N . GLU A 1 196 ? -11.659 11.110 17.130 1.00 89.75 196 GLU A N 1
ATOM 1586 C CA . GLU A 1 196 ? -12.676 11.936 17.776 1.00 89.75 196 GLU A CA 1
ATOM 1587 C C . GLU A 1 196 ? -12.822 13.299 17.085 1.00 89.75 196 GLU A C 1
ATOM 1589 O O . GLU A 1 196 ? -13.940 13.785 16.906 1.00 89.75 196 GLU A O 1
ATOM 1594 N N . LYS A 1 197 ? -11.712 13.909 16.645 1.00 88.88 197 LYS A N 1
ATOM 1595 C CA . LYS A 1 197 ? -11.746 15.147 15.850 1.00 88.88 197 LYS A CA 1
ATOM 1596 C C . LYS A 1 197 ? -12.496 14.936 14.538 1.00 88.88 197 LYS A C 1
ATOM 1598 O O . LYS A 1 197 ? -13.415 15.699 14.251 1.00 88.88 197 LYS A O 1
ATOM 1603 N N . ASN A 1 198 ? -12.166 13.885 13.789 1.00 89.31 198 ASN A N 1
ATOM 1604 C CA . ASN A 1 198 ? -12.840 13.570 12.524 1.00 89.31 198 ASN A CA 1
ATOM 1605 C C . ASN A 1 198 ? -14.337 13.306 12.740 1.00 89.31 198 ASN A C 1
ATOM 1607 O O . ASN A 1 198 ? -15.182 13.841 12.023 1.00 89.31 198 ASN A O 1
ATOM 1611 N N . TYR A 1 199 ? -14.672 12.552 13.789 1.00 87.62 199 TYR A N 1
ATOM 1612 C CA . TYR A 1 199 ? -16.050 12.262 14.170 1.00 87.62 199 TYR A CA 1
ATOM 1613 C C . TYR A 1 199 ? -16.856 13.535 14.475 1.00 87.62 199 TYR A C 1
ATOM 1615 O O . TYR A 1 199 ? -17.962 13.707 13.963 1.00 87.62 199 TYR A O 1
ATOM 1623 N N . LYS A 1 200 ? -16.293 14.465 15.259 1.00 87.75 200 LYS A N 1
ATOM 1624 C CA . LYS A 1 200 ? -16.935 15.753 15.578 1.00 87.75 200 LYS A CA 1
ATOM 1625 C C . LYS A 1 200 ? -17.108 16.635 14.342 1.00 87.75 200 LYS A C 1
ATOM 1627 O O . LYS A 1 200 ? -18.176 17.217 14.165 1.00 87.75 200 LYS A O 1
ATOM 1632 N N . THR A 1 201 ? -16.096 16.711 13.478 1.00 87.81 201 THR A N 1
ATOM 1633 C CA . THR A 1 201 ? -16.170 17.464 12.215 1.00 87.81 201 THR A CA 1
ATOM 1634 C C . THR A 1 201 ? -17.307 16.950 11.337 1.00 87.81 201 THR A C 1
ATOM 1636 O O . THR A 1 201 ? -18.090 17.735 10.805 1.00 87.81 201 THR A O 1
ATOM 1639 N N . LEU A 1 202 ? -17.458 15.630 11.237 1.00 83.62 202 LEU A N 1
ATOM 1640 C CA . LEU A 1 202 ? -18.505 15.021 10.428 1.00 83.62 202 LEU A CA 1
ATOM 1641 C C . LEU A 1 202 ? -19.903 15.232 11.019 1.00 83.62 202 LEU A C 1
ATOM 1643 O O . LEU A 1 202 ? -20.833 15.551 10.282 1.00 83.62 202 LEU A O 1
ATOM 1647 N N . GLN A 1 203 ? -20.052 15.148 12.343 1.00 83.31 203 GLN A N 1
ATOM 1648 C CA . GLN A 1 203 ? -21.308 15.510 13.005 1.00 83.31 203 GLN A CA 1
ATOM 1649 C C . GLN A 1 203 ? -21.688 16.978 12.770 1.00 83.31 203 GLN A C 1
ATOM 1651 O O . GLN A 1 203 ? -22.861 17.281 12.536 1.00 83.31 203 GLN A O 1
ATOM 1656 N N . ALA A 1 204 ? -20.711 17.890 12.796 1.00 85.25 204 ALA A N 1
ATOM 1657 C CA . ALA A 1 204 ? -20.940 19.303 12.508 1.00 85.25 204 ALA A CA 1
ATOM 1658 C C . ALA A 1 204 ? -21.391 19.527 11.053 1.00 85.25 204 ALA A C 1
ATOM 1660 O O . ALA A 1 204 ? -22.317 20.300 10.815 1.00 85.25 204 ALA A O 1
ATOM 1661 N N . LEU A 1 205 ? -20.796 18.806 10.095 1.00 84.31 205 LEU A N 1
ATOM 1662 C CA . LEU A 1 205 ? -21.184 18.841 8.679 1.00 84.31 205 LEU A CA 1
ATOM 1663 C C . LEU A 1 205 ? -22.581 18.255 8.426 1.00 84.31 205 LEU A C 1
ATOM 1665 O O . LEU A 1 205 ? -23.347 18.788 7.630 1.00 84.31 205 LEU A O 1
ATOM 1669 N N . GLN A 1 206 ? -22.949 17.174 9.112 1.00 79.19 206 GLN A N 1
ATOM 1670 C CA . GLN A 1 206 ? -24.291 16.594 8.989 1.00 79.19 206 GLN A CA 1
ATOM 1671 C C . GLN A 1 206 ? -25.362 17.498 9.609 1.00 79.19 206 GLN A C 1
ATOM 1673 O O . GLN A 1 206 ? -26.449 17.651 9.053 1.00 79.19 206 GLN A O 1
ATOM 1678 N N . SER A 1 207 ? -25.035 18.151 10.726 1.00 71.00 207 SER A N 1
ATOM 1679 C CA . SER A 1 207 ? -25.925 19.116 11.378 1.00 71.00 207 SER A CA 1
ATOM 1680 C C . SER A 1 207 ? -26.137 20.374 10.525 1.00 71.00 207 SER A C 1
ATOM 1682 O O . SER A 1 207 ? -27.215 20.960 10.567 1.00 71.00 207 SER A O 1
ATOM 1684 N N . SER A 1 208 ? -25.147 20.777 9.717 1.00 60.94 208 SER A N 1
ATOM 1685 C CA . SER A 1 208 ? -25.279 21.904 8.784 1.00 60.94 208 SER A CA 1
ATOM 1686 C C . SER A 1 208 ? -25.984 21.529 7.473 1.00 60.94 208 SER A C 1
ATOM 1688 O O . SER A 1 208 ? -26.762 22.332 6.956 1.00 60.94 208 SER A O 1
ATOM 1690 N N . GLN A 1 209 ? -25.811 20.301 6.969 1.00 55.28 209 GLN A N 1
ATOM 1691 C CA . GLN A 1 209 ? -26.531 19.800 5.786 1.00 55.28 209 GLN A CA 1
ATOM 1692 C C . GLN A 1 209 ? -28.028 19.562 6.037 1.00 55.28 209 GLN A C 1
ATOM 1694 O O . GLN A 1 209 ? -28.825 19.697 5.110 1.00 55.28 209 GLN A O 1
ATOM 1699 N N . GLY A 1 210 ? -28.438 19.319 7.288 1.00 43.81 210 GLY A N 1
ATOM 1700 C CA . GLY A 1 210 ? -29.852 19.309 7.687 1.00 43.81 210 GLY A CA 1
ATOM 1701 C C . GLY A 1 210 ? -30.584 20.646 7.474 1.00 43.81 210 GLY A C 1
ATOM 1702 O O . GLY A 1 210 ? -31.811 20.667 7.474 1.00 43.81 210 GLY A O 1
ATOM 1703 N N . ASN A 1 211 ? -29.850 21.741 7.235 1.00 41.19 211 ASN A N 1
ATOM 1704 C CA . ASN A 1 211 ? -30.388 23.082 6.990 1.00 41.19 211 ASN A CA 1
ATOM 1705 C C . ASN A 1 211 ? -30.231 23.564 5.529 1.00 41.19 211 ASN A C 1
ATOM 1707 O O . ASN A 1 211 ? -30.583 24.703 5.234 1.00 41.19 211 ASN A O 1
ATOM 1711 N N . GLN A 1 212 ? -29.703 22.733 4.617 1.00 36.38 212 GLN A N 1
ATOM 1712 C CA . GLN A 1 212 ? -29.409 23.105 3.219 1.00 36.38 212 GLN A CA 1
ATOM 1713 C C . GLN A 1 212 ? -29.996 22.128 2.182 1.00 36.38 212 GLN A C 1
ATOM 1715 O O . GLN A 1 212 ? -29.448 21.948 1.099 1.00 36.38 212 GLN A O 1
ATOM 1720 N N . MET A 1 213 ? -31.169 21.540 2.448 1.00 34.50 213 MET A N 1
ATOM 1721 C CA . MET A 1 213 ? -32.039 21.010 1.379 1.00 34.50 213 MET A CA 1
ATOM 1722 C C . MET A 1 213 ? -32.865 22.137 0.727 1.00 34.50 213 MET A C 1
ATOM 1724 O O . MET A 1 213 ? -34.075 22.049 0.550 1.00 34.50 213 MET A O 1
ATOM 1728 N N . ALA A 1 214 ? -32.191 23.227 0.379 1.00 35.12 214 ALA A N 1
ATOM 1729 C CA . ALA A 1 214 ? -32.653 24.231 -0.563 1.00 35.12 214 ALA A CA 1
ATOM 1730 C C . ALA A 1 214 ? -31.398 24.854 -1.180 1.00 35.12 214 ALA A C 1
ATOM 1732 O O . ALA A 1 214 ? -30.487 25.229 -0.453 1.00 35.12 214 ALA A O 1
ATOM 1733 N N . THR A 1 215 ? -31.393 24.954 -2.506 1.00 29.61 215 THR A N 1
ATOM 1734 C CA . THR A 1 215 ? -30.384 25.603 -3.359 1.00 29.61 215 THR A CA 1
ATOM 1735 C C . THR A 1 215 ? -29.071 24.847 -3.596 1.00 29.61 215 THR A C 1
ATOM 1737 O O . THR A 1 215 ? -28.032 25.117 -3.008 1.00 29.61 215 THR A O 1
ATOM 1740 N N . ASP A 1 216 ? -29.175 23.975 -4.594 1.00 28.72 216 ASP A N 1
ATOM 1741 C CA . ASP A 1 216 ? -28.496 24.109 -5.888 1.00 28.72 216 ASP A CA 1
ATOM 1742 C C . ASP A 1 216 ? -27.311 23.189 -6.189 1.00 28.72 216 ASP A C 1
ATOM 1744 O O . ASP A 1 216 ? -26.401 22.933 -5.402 1.00 28.72 216 ASP A O 1
ATOM 1748 N N . ALA A 1 217 ? -27.417 22.661 -7.400 1.00 35.44 217 ALA A N 1
ATOM 1749 C CA . ALA A 1 217 ? -26.511 21.759 -8.054 1.00 35.44 217 ALA A CA 1
ATOM 1750 C C . ALA A 1 217 ? -25.344 22.532 -8.681 1.00 35.44 217 ALA A C 1
ATOM 1752 O O . ALA A 1 217 ? -25.411 23.731 -8.926 1.00 35.44 217 ALA A O 1
ATOM 1753 N N . SER A 1 218 ? -24.319 21.765 -9.053 1.00 34.31 218 SER A N 1
ATOM 1754 C CA . SER A 1 218 ? -23.160 22.148 -9.867 1.00 34.31 218 SER A CA 1
ATOM 1755 C C . SER A 1 218 ? -22.078 22.980 -9.174 1.00 34.31 218 SER A C 1
ATOM 1757 O O . SER A 1 218 ? -22.166 24.191 -9.118 1.00 34.31 218 SER A O 1
ATOM 1759 N N . VAL A 1 219 ? -20.990 22.314 -8.766 1.00 30.12 219 VAL A N 1
ATOM 1760 C CA . VAL A 1 219 ? -19.614 22.670 -9.163 1.00 30.12 219 VAL A CA 1
ATOM 1761 C C . VAL A 1 219 ? -18.784 21.382 -9.099 1.00 30.12 219 VAL A C 1
ATOM 1763 O O . VAL A 1 219 ? -18.460 20.877 -8.028 1.00 30.12 219 VAL A O 1
ATOM 1766 N N . LEU A 1 220 ? -18.477 20.817 -10.267 1.00 37.94 220 LEU A N 1
ATOM 1767 C CA . LEU A 1 220 ? -17.414 19.830 -10.430 1.00 37.94 220 LEU A CA 1
ATOM 1768 C C . LEU A 1 220 ? -16.109 20.603 -10.621 1.00 37.94 220 LEU A C 1
ATOM 1770 O O . LEU A 1 220 ? -15.951 21.304 -11.617 1.00 37.94 220 LEU A O 1
ATOM 1774 N N . GLY A 1 221 ? -15.191 20.466 -9.672 1.00 29.34 221 GLY A N 1
ATOM 1775 C CA . GLY A 1 221 ? -13.847 21.013 -9.760 1.00 29.34 221 GLY A CA 1
ATOM 1776 C C . GLY A 1 221 ? -12.982 20.469 -8.633 1.00 29.34 221 GLY A C 1
ATOM 1777 O O . GLY A 1 221 ? -13.261 20.718 -7.466 1.00 29.34 221 GLY A O 1
ATOM 1778 N N . ASP A 1 222 ? -11.966 19.690 -8.987 1.00 27.86 222 ASP A N 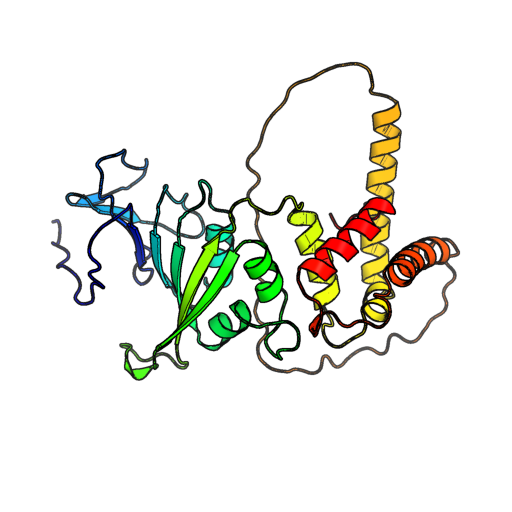1
ATOM 1779 C CA . ASP A 1 222 ? -10.569 20.133 -8.901 1.00 27.86 222 ASP A CA 1
ATOM 1780 C C . ASP A 1 222 ? -9.613 18.964 -8.613 1.00 27.86 222 ASP A C 1
ATOM 1782 O O . ASP A 1 222 ? -9.830 18.114 -7.743 1.00 27.86 222 ASP A O 1
ATOM 1786 N N . SER A 1 223 ? -8.551 18.920 -9.410 1.00 39.50 223 SER A N 1
ATOM 1787 C CA . SER A 1 223 ? -7.476 17.939 -9.369 1.00 39.50 223 SER A CA 1
ATOM 1788 C C . SER A 1 223 ? -6.573 18.245 -8.179 1.00 39.50 223 SER A C 1
ATOM 1790 O O . SER A 1 223 ? -5.625 19.013 -8.293 1.00 39.50 223 SER A O 1
ATOM 1792 N N . SER A 1 224 ? -6.840 17.639 -7.022 1.00 31.44 224 SER A N 1
ATOM 1793 C CA . SER A 1 224 ? -5.965 17.806 -5.861 1.00 31.44 224 SER A CA 1
ATOM 1794 C C . SER A 1 224 ? -4.726 16.908 -5.976 1.00 31.44 224 SER A C 1
ATOM 1796 O O . SER A 1 224 ? -4.832 15.683 -5.839 1.00 31.44 224 SER A O 1
ATOM 1798 N N . GLU A 1 225 ? -3.566 17.532 -6.195 1.00 30.86 225 GLU A N 1
ATOM 1799 C CA . GLU A 1 225 ? -2.230 16.980 -5.950 1.00 30.86 225 GLU A CA 1
ATOM 1800 C C . GLU A 1 225 ? -2.190 16.243 -4.602 1.00 30.86 225 GLU A C 1
ATOM 1802 O O . GLU A 1 225 ? -2.441 16.809 -3.538 1.00 30.86 225 GLU A O 1
ATOM 1807 N N . LEU A 1 226 ? -1.878 14.947 -4.653 1.00 31.56 226 LEU A N 1
ATOM 1808 C CA . LEU A 1 226 ? -1.635 14.117 -3.478 1.00 31.56 226 LEU A CA 1
ATOM 1809 C C . LEU A 1 226 ? -0.139 14.153 -3.161 1.00 31.56 226 LEU A C 1
ATOM 1811 O O . LEU A 1 226 ? 0.627 13.325 -3.655 1.00 31.56 226 LEU A O 1
ATOM 1815 N N . THR A 1 227 ? 0.287 15.089 -2.318 1.00 27.84 227 THR A N 1
ATOM 1816 C CA . THR A 1 227 ? 1.588 15.013 -1.651 1.00 27.84 227 THR A CA 1
ATOM 1817 C C . THR A 1 227 ? 1.492 14.009 -0.501 1.00 27.84 227 THR A C 1
ATOM 1819 O O . THR A 1 227 ? 1.025 14.316 0.592 1.00 27.84 227 THR A O 1
ATOM 1822 N N . MET A 1 228 ? 1.906 12.764 -0.752 1.00 41.44 228 MET A N 1
ATOM 1823 C CA . MET A 1 228 ? 2.237 11.842 0.336 1.00 41.44 228 MET A CA 1
ATOM 1824 C C . MET A 1 228 ? 3.585 12.255 0.921 1.00 41.44 228 MET A C 1
ATOM 1826 O O . MET A 1 228 ? 4.591 12.249 0.213 1.00 41.44 228 MET A O 1
ATOM 1830 N N . GLU A 1 229 ? 3.614 12.562 2.213 1.00 32.41 229 GLU A N 1
ATOM 1831 C CA . GLU A 1 229 ? 4.855 12.559 2.982 1.00 32.41 229 GLU A CA 1
ATOM 1832 C C . GLU A 1 229 ? 5.385 11.118 3.009 1.00 32.41 229 GLU A C 1
ATOM 1834 O O . GLU A 1 229 ? 4.815 10.219 3.633 1.00 32.41 229 GLU A O 1
ATOM 1839 N N . THR A 1 230 ? 6.434 10.868 2.227 1.00 37.25 230 THR A N 1
ATOM 1840 C CA . THR A 1 230 ? 7.139 9.588 2.184 1.00 37.25 230 THR A CA 1
ATOM 1841 C C . THR A 1 230 ? 8.162 9.536 3.314 1.00 37.25 230 THR A C 1
ATOM 1843 O O . THR A 1 230 ? 9.348 9.744 3.073 1.00 37.25 230 THR A O 1
ATOM 1846 N N . ASP A 1 231 ? 7.723 9.221 4.530 1.00 35.91 231 ASP A N 1
ATOM 1847 C CA . ASP A 1 231 ? 8.619 8.682 5.561 1.00 35.91 231 ASP A CA 1
ATOM 1848 C C . ASP A 1 231 ? 8.777 7.172 5.324 1.00 35.91 231 ASP A C 1
ATOM 1850 O O . ASP A 1 231 ? 8.190 6.337 6.007 1.00 35.91 231 ASP A O 1
ATOM 1854 N N . ASP A 1 232 ? 9.536 6.828 4.279 1.00 40.69 232 ASP A N 1
ATOM 1855 C CA . ASP A 1 232 ? 9.960 5.457 3.956 1.00 40.69 232 ASP A CA 1
ATOM 1856 C C . ASP A 1 232 ? 11.469 5.270 4.236 1.00 40.69 232 ASP A C 1
ATOM 1858 O O . ASP A 1 232 ? 12.171 4.582 3.496 1.00 40.69 232 ASP A O 1
ATOM 1862 N N . ASN A 1 233 ? 11.973 5.858 5.326 1.00 36.81 233 ASN A N 1
ATOM 1863 C CA . ASN A 1 233 ? 13.228 5.436 5.958 1.00 36.81 233 ASN A CA 1
ATOM 1864 C C . ASN A 1 233 ? 12.906 4.517 7.147 1.00 36.81 233 ASN A C 1
ATOM 1866 O O . ASN A 1 233 ? 13.117 4.865 8.300 1.00 36.81 233 ASN A O 1
ATOM 1870 N N . ASP A 1 234 ? 12.372 3.335 6.849 1.00 40.16 234 ASP A N 1
ATOM 1871 C CA . ASP A 1 234 ? 12.438 2.185 7.762 1.00 40.16 234 ASP A CA 1
ATOM 1872 C C . ASP A 1 234 ? 13.768 1.484 7.454 1.00 40.16 234 ASP A C 1
ATOM 1874 O O . ASP A 1 234 ? 13.804 0.489 6.719 1.00 40.16 234 ASP A O 1
ATOM 1878 N N . ASP A 1 235 ? 14.857 2.139 7.880 1.00 38.56 235 ASP A N 1
ATOM 1879 C CA . ASP A 1 235 ? 16.171 1.521 8.053 1.00 38.56 235 ASP A CA 1
ATOM 1880 C C . ASP A 1 235 ? 16.095 0.586 9.262 1.00 38.56 235 ASP A C 1
ATOM 1882 O O . ASP A 1 235 ? 15.255 0.753 10.145 1.00 38.56 235 ASP A O 1
ATOM 1886 N N . GLY A 1 236 ? 16.904 -0.465 9.224 1.00 35.91 236 GLY A N 1
ATOM 1887 C CA . GLY A 1 236 ? 16.776 -1.624 10.094 1.00 35.91 236 GLY A CA 1
ATOM 1888 C C . GLY A 1 236 ? 16.682 -1.294 11.583 1.00 35.91 236 GLY A C 1
ATOM 1889 O O . GLY A 1 236 ? 17.342 -0.387 12.063 1.00 35.91 236 GLY A O 1
ATOM 1890 N N . GLY A 1 237 ? 15.877 -2.113 12.268 1.00 44.59 237 GLY A N 1
ATOM 1891 C CA . GLY A 1 237 ? 15.816 -2.302 13.716 1.00 44.59 237 GLY A CA 1
ATOM 1892 C C . GLY A 1 237 ? 16.483 -1.235 14.571 1.00 44.59 237 GLY A C 1
ATOM 1893 O O . GLY A 1 237 ? 17.670 -1.343 14.844 1.00 44.59 237 GLY A O 1
ATOM 1894 N N . ASP A 1 238 ? 15.667 -0.330 15.092 1.00 30.27 238 ASP A N 1
ATOM 1895 C CA . ASP A 1 238 ? 15.841 0.136 16.456 1.00 30.27 238 ASP A CA 1
ATOM 1896 C C . ASP A 1 238 ? 14.559 -0.211 17.205 1.00 30.27 238 ASP A C 1
ATOM 1898 O O . ASP A 1 238 ? 13.436 0.079 16.766 1.00 30.27 238 ASP A O 1
ATOM 1902 N N . ASP A 1 239 ? 14.740 -0.913 18.319 1.00 36.06 239 ASP A N 1
ATOM 1903 C CA . ASP A 1 239 ? 13.799 -0.853 19.415 1.00 36.06 239 ASP A CA 1
ATOM 1904 C C . ASP A 1 239 ? 13.542 0.631 19.678 1.00 36.06 239 ASP A C 1
ATOM 1906 O O . ASP A 1 239 ? 14.455 1.381 20.015 1.00 36.06 239 ASP A O 1
ATOM 1910 N N . VAL A 1 240 ? 12.302 1.076 19.468 1.00 37.25 240 VAL A N 1
ATOM 1911 C CA . VAL A 1 240 ? 11.863 2.340 20.052 1.00 37.25 240 VAL A CA 1
ATOM 1912 C C . VAL A 1 240 ? 11.853 2.094 21.557 1.00 37.25 240 VAL A C 1
ATOM 1914 O O . VAL A 1 240 ? 10.860 1.609 22.105 1.00 37.25 240 VAL A O 1
ATOM 1917 N N . GLU A 1 241 ? 13.008 2.312 22.180 1.00 40.12 241 GLU A N 1
ATOM 1918 C CA . GLU A 1 241 ? 13.099 2.671 23.584 1.00 40.12 241 GLU A CA 1
ATOM 1919 C C . GLU A 1 241 ? 12.307 3.974 23.780 1.00 40.12 241 GLU A C 1
ATOM 1921 O O . GLU A 1 241 ? 12.285 4.845 22.906 1.00 40.12 241 GLU A O 1
ATOM 1926 N N . ASP A 1 242 ? 11.634 4.040 24.927 1.00 40.84 242 ASP A N 1
ATOM 1927 C CA . ASP A 1 242 ? 10.879 5.170 25.480 1.00 40.84 242 ASP A CA 1
ATOM 1928 C C . ASP A 1 242 ? 9.445 5.364 24.933 1.00 40.84 242 ASP A C 1
ATOM 1930 O O . ASP A 1 242 ? 9.155 5.288 23.740 1.00 40.84 242 ASP A O 1
ATOM 1934 N N . ASP A 1 243 ? 8.409 5.591 25.735 1.00 39.00 243 ASP A N 1
ATOM 1935 C CA . ASP A 1 243 ? 8.263 5.735 27.178 1.00 39.00 243 ASP A CA 1
ATOM 1936 C C . ASP A 1 243 ? 7.139 4.783 27.614 1.00 39.00 243 ASP A C 1
ATOM 1938 O O . ASP A 1 243 ? 6.087 4.691 26.961 1.00 39.00 243 ASP A O 1
ATOM 1942 N N . ASP A 1 244 ? 7.338 4.092 28.734 1.00 38.91 244 ASP A N 1
ATOM 1943 C CA . ASP A 1 244 ? 6.223 3.631 29.553 1.00 38.91 244 ASP A CA 1
ATOM 1944 C C . ASP A 1 244 ? 5.464 4.890 29.999 1.00 38.91 244 ASP A C 1
ATOM 1946 O O . ASP A 1 244 ? 5.807 5.516 31.002 1.00 38.91 244 ASP A O 1
ATOM 1950 N N . ASP A 1 245 ? 4.458 5.289 29.212 1.00 42.41 245 ASP A N 1
ATOM 1951 C CA . ASP A 1 245 ? 3.431 6.253 29.606 1.00 42.41 245 ASP A CA 1
ATOM 1952 C C . ASP A 1 245 ? 2.800 5.713 30.899 1.00 42.41 245 ASP A C 1
ATOM 1954 O O . ASP A 1 245 ? 1.856 4.916 30.874 1.00 42.41 245 ASP A O 1
ATOM 1958 N N . MET A 1 246 ? 3.371 6.110 32.040 1.00 42.59 246 MET A N 1
ATOM 1959 C CA . MET A 1 246 ? 2.787 5.917 33.356 1.00 42.59 246 MET A CA 1
ATOM 1960 C C . MET A 1 246 ? 1.340 6.398 33.282 1.00 42.59 246 MET A C 1
ATOM 1962 O O . MET A 1 246 ? 1.069 7.536 32.889 1.00 42.59 246 MET A O 1
ATOM 1966 N N . GLU A 1 247 ? 0.409 5.516 33.641 1.00 46.28 247 GLU A N 1
ATOM 1967 C CA . GLU A 1 247 ? -1.006 5.843 33.764 1.00 46.28 247 GLU A CA 1
ATOM 1968 C C . GLU A 1 247 ? -1.189 6.902 34.863 1.00 46.28 247 GLU A C 1
ATOM 1970 O O . GLU A 1 247 ? -1.414 6.592 36.029 1.00 46.28 247 GLU A O 1
ATOM 1975 N N . MET A 1 248 ? -1.078 8.174 34.486 1.00 42.84 248 MET A N 1
ATOM 1976 C CA . MET A 1 248 ? -1.655 9.284 35.234 1.00 42.84 248 MET A CA 1
ATOM 1977 C C . MET A 1 248 ? -3.130 9.367 34.828 1.00 42.84 248 MET A C 1
ATOM 1979 O O . MET A 1 248 ? -3.467 9.704 33.685 1.00 42.84 248 MET A O 1
ATOM 1983 N N . ASP A 1 249 ? -3.979 8.952 35.765 1.00 47.88 249 ASP A N 1
ATOM 1984 C CA . ASP A 1 249 ? -5.430 9.099 35.752 1.00 47.88 249 ASP A CA 1
ATOM 1985 C C . ASP A 1 249 ? -5.776 10.582 35.917 1.00 47.88 249 ASP A C 1
ATOM 1987 O O . ASP A 1 249 ? -5.761 11.108 37.026 1.00 47.88 249 ASP A O 1
ATOM 1991 N N . ASP A 1 250 ? -6.050 11.259 34.803 1.00 40.62 250 ASP A N 1
ATOM 1992 C CA . ASP A 1 250 ? -6.704 12.565 34.808 1.00 40.62 250 ASP A CA 1
ATOM 1993 C C . ASP A 1 250 ? -8.063 12.433 34.119 1.00 40.62 250 ASP A C 1
ATOM 1995 O O . ASP A 1 250 ? -8.186 12.015 32.962 1.00 40.62 250 ASP A O 1
ATOM 1999 N N . GLY A 1 251 ? -9.102 12.758 34.886 1.00 46.31 251 GLY A N 1
ATOM 2000 C CA . GLY A 1 251 ? -10.496 12.572 34.525 1.00 46.31 251 GLY A CA 1
ATOM 2001 C C . GLY A 1 251 ? -10.931 13.390 33.310 1.00 46.31 251 GLY A C 1
ATOM 2002 O O . GLY A 1 251 ? -11.092 14.604 33.383 1.00 46.31 251 GLY A O 1
ATOM 2003 N N . GLU A 1 252 ? -11.277 12.695 32.227 1.00 41.12 252 GLU A N 1
ATOM 2004 C CA . GLU A 1 252 ? -12.146 13.211 31.167 1.00 41.12 252 GLU A CA 1
ATOM 2005 C C . GLU A 1 252 ? -13.267 12.207 30.875 1.00 41.12 252 GLU A C 1
ATOM 2007 O O . GLU A 1 252 ? -13.144 11.296 30.056 1.00 41.12 252 GLU A O 1
ATOM 2012 N N . ALA A 1 253 ? -14.419 12.418 31.513 1.00 45.41 253 ALA A N 1
ATOM 2013 C CA . ALA A 1 253 ? -15.627 11.597 31.383 1.00 45.41 253 ALA A CA 1
ATOM 2014 C C . ALA A 1 253 ? -16.260 11.569 29.968 1.00 45.41 253 ALA A C 1
ATOM 2016 O O . ALA A 1 253 ? -17.302 10.953 29.781 1.00 45.41 253 ALA A O 1
ATOM 2017 N N . LYS A 1 254 ? -15.670 12.235 28.962 1.00 48.09 254 LYS A N 1
ATOM 2018 C CA . LYS A 1 254 ? -16.104 12.169 27.548 1.00 48.09 254 LYS A CA 1
ATOM 2019 C C . LYS A 1 254 ? -15.203 11.297 26.671 1.00 48.09 254 LYS A C 1
ATOM 2021 O O . LYS A 1 254 ? -15.662 10.804 25.643 1.00 48.09 254 LYS A O 1
ATOM 2026 N N . GLY A 1 255 ? -13.951 11.075 27.080 1.00 53.97 255 GLY A N 1
ATOM 2027 C CA . GLY A 1 255 ? -13.026 10.195 26.365 1.00 53.97 255 GLY A CA 1
ATOM 2028 C C . GLY A 1 255 ? -13.400 8.714 26.492 1.00 53.97 255 GLY A C 1
ATOM 2029 O O . GLY A 1 255 ? -13.084 7.928 25.598 1.00 53.97 255 GLY A O 1
ATOM 2030 N N . SER A 1 256 ? -14.114 8.331 27.561 1.00 65.62 256 SER A N 1
ATOM 2031 C CA . SER A 1 256 ? -14.578 6.954 27.783 1.00 65.62 256 SER A CA 1
ATOM 2032 C C . SER A 1 256 ? -15.608 6.513 26.745 1.00 65.62 256 SER A C 1
ATOM 2034 O O . SER A 1 256 ? -15.425 5.474 26.119 1.00 65.62 256 SER A O 1
ATOM 2036 N N . ASP A 1 257 ? -16.628 7.332 26.476 1.00 81.69 257 ASP A N 1
ATOM 2037 C CA . ASP A 1 257 ? -17.758 6.936 25.624 1.00 81.69 257 ASP A CA 1
ATOM 2038 C C . ASP A 1 257 ? -17.335 6.717 24.165 1.00 81.69 257 ASP A C 1
ATOM 2040 O O . ASP A 1 257 ? -17.749 5.754 23.510 1.00 81.69 257 ASP A O 1
ATOM 2044 N N . PHE A 1 258 ? -16.469 7.591 23.638 1.00 85.94 258 PHE A N 1
ATOM 2045 C CA . PHE A 1 258 ? -15.951 7.440 22.278 1.00 85.94 258 PHE A CA 1
ATOM 2046 C C . PHE A 1 258 ? -14.978 6.260 22.168 1.00 85.94 258 PHE A C 1
ATOM 2048 O O . PHE A 1 258 ? -15.040 5.490 21.205 1.00 85.94 258 PHE A O 1
ATOM 2055 N N . LYS A 1 259 ? -14.116 6.070 23.175 1.00 88.00 259 LYS A N 1
ATOM 2056 C CA . LYS A 1 259 ? -13.224 4.908 23.265 1.00 88.00 259 LYS A CA 1
ATOM 2057 C C . LYS A 1 259 ? -14.021 3.605 23.266 1.00 88.00 259 LYS A C 1
ATOM 2059 O O . LYS A 1 259 ? -13.693 2.696 22.503 1.00 88.00 259 LYS A O 1
ATOM 2064 N N . ASP A 1 260 ? -15.092 3.527 24.047 1.00 88.56 260 ASP A N 1
ATOM 2065 C CA . ASP A 1 260 ? -15.956 2.349 24.104 1.00 88.56 260 ASP A CA 1
ATOM 2066 C C . ASP A 1 260 ? -16.666 2.106 22.771 1.00 88.56 260 ASP A C 1
ATOM 2068 O O . ASP A 1 260 ? -16.751 0.963 22.316 1.00 88.56 260 ASP A O 1
ATOM 2072 N N . LYS A 1 261 ? -17.086 3.168 22.071 1.00 89.56 261 LYS A N 1
ATOM 2073 C CA . LYS A 1 261 ? -17.639 3.056 20.715 1.00 89.56 261 LYS A CA 1
ATOM 2074 C C . LYS A 1 261 ? -16.635 2.437 19.736 1.00 89.56 261 LYS A C 1
ATOM 2076 O O . LYS A 1 261 ? -16.986 1.491 19.032 1.00 89.56 261 LYS A O 1
ATOM 2081 N N . VAL A 1 262 ? -15.389 2.916 19.714 1.00 90.31 262 VAL A N 1
ATOM 2082 C CA . VAL A 1 262 ? -14.312 2.369 18.862 1.00 90.31 262 VAL A CA 1
ATOM 2083 C C . VAL A 1 262 ? -14.047 0.896 19.193 1.00 90.31 262 VAL A C 1
ATOM 2085 O O . VAL A 1 262 ? -13.973 0.056 18.294 1.00 90.31 262 VAL A O 1
ATOM 2088 N N . LEU A 1 263 ? -13.948 0.555 20.480 1.00 90.06 263 LEU A N 1
ATOM 2089 C CA . LEU A 1 263 ? -13.698 -0.819 20.922 1.00 90.06 263 LEU A CA 1
ATOM 2090 C C . LEU A 1 263 ? -14.867 -1.759 20.602 1.00 90.06 263 LEU A C 1
ATOM 2092 O O . LEU A 1 263 ? -14.640 -2.902 20.207 1.00 90.06 263 LEU A O 1
ATOM 2096 N N . ASN A 1 264 ? -16.109 -1.285 20.695 1.00 91.62 264 ASN A N 1
ATOM 2097 C CA . ASN A 1 264 ? -17.286 -2.067 20.325 1.00 91.62 264 ASN A CA 1
ATOM 2098 C C . ASN A 1 264 ? -17.300 -2.418 18.832 1.00 91.62 264 ASN A C 1
ATOM 2100 O O . ASN A 1 264 ? -17.617 -3.555 18.482 1.00 91.62 264 ASN A O 1
ATOM 2104 N N . VAL A 1 265 ? -16.879 -1.499 17.955 1.00 92.19 265 VAL A N 1
ATOM 2105 C CA . VAL A 1 265 ? -16.719 -1.778 16.515 1.00 92.19 265 VAL A CA 1
ATOM 2106 C C . VAL A 1 265 ? -15.674 -2.877 16.285 1.00 92.19 265 VAL A C 1
ATOM 2108 O O . VAL A 1 265 ? -15.912 -3.819 15.524 1.00 92.19 265 VAL A O 1
ATOM 2111 N N . LEU A 1 266 ? -14.541 -2.814 16.991 1.00 91.12 266 LEU A N 1
ATOM 2112 C CA . LEU A 1 266 ? -13.489 -3.834 16.897 1.00 91.12 266 LEU A CA 1
ATOM 2113 C C . LEU A 1 266 ? -13.943 -5.208 17.406 1.00 91.12 266 LEU A C 1
ATOM 2115 O O . LEU A 1 266 ? -13.588 -6.228 16.806 1.00 91.12 266 LEU A O 1
ATOM 2119 N N . ARG A 1 267 ? -14.739 -5.243 18.481 1.00 91.38 267 ARG A N 1
ATOM 2120 C CA . ARG A 1 267 ? -15.334 -6.471 19.031 1.00 91.38 267 ARG A CA 1
ATOM 2121 C C . ARG A 1 267 ? -16.351 -7.082 18.080 1.00 91.38 267 ARG A C 1
ATOM 2123 O O . ARG A 1 267 ? -16.281 -8.282 17.820 1.00 91.38 267 ARG A O 1
ATOM 2130 N N . LEU A 1 268 ? -17.232 -6.262 17.503 1.00 89.94 268 LEU A N 1
ATOM 2131 C CA . LEU A 1 268 ? -18.213 -6.695 16.506 1.00 89.94 268 LEU A CA 1
ATOM 2132 C C . LEU A 1 268 ? -17.521 -7.340 15.295 1.00 89.94 268 LEU A C 1
ATOM 2134 O O . LEU A 1 268 ? -17.927 -8.406 14.836 1.00 89.94 268 LEU A O 1
ATOM 2138 N N . GLY A 1 269 ? -16.424 -6.736 14.831 1.00 86.62 269 GLY A N 1
ATOM 2139 C CA . GLY A 1 269 ? -15.615 -7.259 13.730 1.00 86.62 269 GLY A CA 1
ATOM 2140 C C . GLY A 1 269 ? -14.659 -8.402 14.098 1.00 86.62 269 GLY A C 1
ATOM 2141 O O . GLY A 1 269 ? -14.011 -8.954 13.209 1.00 86.62 269 GLY A O 1
ATOM 2142 N N . LYS A 1 270 ? -14.543 -8.773 15.382 1.00 92.12 270 LYS A N 1
ATOM 2143 C CA . LYS A 1 270 ? -13.555 -9.745 15.895 1.00 92.12 270 LYS A CA 1
ATOM 2144 C C . LYS A 1 270 ? -12.110 -9.402 15.486 1.00 92.12 270 LYS A C 1
ATOM 2146 O O . LYS A 1 270 ? -11.321 -10.291 15.157 1.00 92.12 270 LYS A O 1
ATOM 2151 N N . TYR A 1 271 ? -11.768 -8.112 15.475 1.00 92.56 271 TYR A N 1
ATOM 2152 C CA . TYR A 1 271 ? -10.425 -7.619 15.140 1.00 92.56 271 TYR A CA 1
ATOM 2153 C C . TYR A 1 271 ? -9.597 -7.221 16.369 1.00 92.56 271 TYR A C 1
ATOM 2155 O O . TYR A 1 271 ? -8.406 -6.981 16.207 1.00 92.56 271 TYR A O 1
ATOM 2163 N N . GLU A 1 272 ? -10.172 -7.200 17.580 1.00 90.19 272 GLU A N 1
ATOM 2164 C CA . GLU A 1 272 ? -9.493 -6.737 18.809 1.00 90.19 272 GLU A CA 1
ATOM 2165 C C . GLU A 1 272 ? -8.140 -7.437 19.048 1.00 90.19 272 GLU A C 1
ATOM 2167 O O . GLU A 1 272 ? -7.131 -6.756 19.244 1.00 90.19 272 GLU A O 1
ATOM 2172 N N . ASP A 1 273 ? -8.094 -8.766 18.918 1.00 92.06 273 ASP A N 1
ATOM 2173 C CA . ASP A 1 273 ? -6.888 -9.577 19.155 1.00 92.06 273 ASP A CA 1
ATOM 2174 C C . ASP A 1 273 ? -6.060 -9.853 17.891 1.00 92.06 273 ASP A C 1
ATOM 2176 O O . ASP A 1 273 ? -4.973 -10.440 17.948 1.00 92.06 273 ASP A O 1
ATOM 2180 N N . LYS A 1 274 ? -6.557 -9.443 16.718 1.00 93.56 274 LYS A N 1
ATOM 2181 C CA . LYS A 1 274 ? -5.842 -9.646 15.454 1.00 93.56 274 LYS A CA 1
ATOM 2182 C C . LYS A 1 274 ? -4.693 -8.648 15.329 1.00 93.56 274 LYS A C 1
ATOM 2184 O O . LYS A 1 274 ? -4.711 -7.563 15.906 1.00 93.56 274 LYS A O 1
ATOM 2189 N N . ARG A 1 275 ? -3.670 -9.025 14.561 1.00 93.69 275 ARG A N 1
ATOM 2190 C CA . ARG A 1 275 ? -2.484 -8.198 14.293 1.00 93.69 275 ARG A CA 1
ATOM 2191 C C . ARG A 1 275 ? -2.465 -7.782 12.833 1.00 93.69 275 ARG A C 1
ATOM 2193 O O . ARG A 1 275 ? -2.678 -8.629 11.966 1.00 93.69 275 ARG A O 1
ATOM 2200 N N . SER A 1 276 ? -2.134 -6.522 12.570 1.00 92.44 276 SER A N 1
ATOM 2201 C CA . SER A 1 276 ? -2.073 -5.951 11.218 1.00 92.44 276 SER A CA 1
ATOM 2202 C C . SER A 1 276 ? -1.146 -6.734 10.290 1.00 92.44 276 SER A C 1
ATOM 2204 O O . SER A 1 276 ? -1.453 -6.893 9.113 1.00 92.44 276 SER A O 1
ATOM 2206 N N . SER A 1 277 ? -0.055 -7.298 10.825 1.00 92.06 277 SER A N 1
ATOM 2207 C CA . SER A 1 277 ? 0.897 -8.096 10.046 1.00 92.06 277 SER A CA 1
ATOM 2208 C C . SER A 1 277 ? 0.297 -9.350 9.407 1.00 92.06 277 SER A C 1
ATOM 2210 O O . SER A 1 277 ? 0.858 -9.840 8.438 1.00 92.06 277 SER A O 1
ATOM 2212 N N . LYS A 1 278 ? -0.829 -9.866 9.917 1.00 93.06 278 LYS A N 1
ATOM 2213 C CA . LYS A 1 278 ? -1.482 -11.093 9.427 1.00 93.06 278 LYS A CA 1
ATOM 2214 C C . LYS A 1 278 ? -2.767 -10.835 8.638 1.00 93.06 278 LYS A C 1
ATOM 2216 O O . LYS A 1 278 ? -3.377 -11.790 8.170 1.00 93.06 278 LYS A O 1
ATOM 2221 N N . LEU A 1 279 ? -3.202 -9.582 8.526 1.00 93.69 279 LEU A N 1
ATOM 2222 C CA . LEU A 1 279 ? -4.451 -9.238 7.851 1.00 93.69 279 LEU A CA 1
ATOM 2223 C C . LEU A 1 279 ? -4.247 -9.028 6.354 1.00 93.69 279 LEU A C 1
ATOM 2225 O O . LEU A 1 279 ? -3.291 -8.372 5.934 1.00 93.69 279 LEU A O 1
ATOM 2229 N N . ALA A 1 280 ? -5.182 -9.548 5.560 1.00 93.81 280 ALA A N 1
ATOM 2230 C CA . ALA A 1 280 ? -5.235 -9.314 4.123 1.00 93.81 280 ALA A CA 1
ATOM 2231 C C . ALA A 1 280 ? -6.001 -8.021 3.796 1.00 93.81 280 ALA A C 1
ATOM 2233 O O . ALA A 1 280 ? -6.688 -7.442 4.636 1.00 93.81 280 ALA A O 1
ATOM 2234 N N . GLN A 1 281 ? -5.952 -7.580 2.538 1.00 92.69 281 GLN A N 1
ATOM 2235 C CA . GLN A 1 281 ? -6.663 -6.374 2.095 1.00 92.69 281 GLN A CA 1
ATOM 2236 C C . GLN A 1 281 ? -8.180 -6.492 2.312 1.00 92.69 281 GLN A C 1
ATOM 2238 O O . GLN A 1 281 ? -8.829 -5.512 2.664 1.00 92.69 281 GLN A O 1
ATOM 2243 N N . ALA A 1 282 ? -8.745 -7.694 2.156 1.00 92.19 282 ALA A N 1
ATOM 2244 C CA . ALA A 1 282 ? -10.161 -7.954 2.418 1.00 92.19 282 ALA A CA 1
ATOM 2245 C C . ALA A 1 282 ? -10.549 -7.701 3.884 1.00 92.19 282 ALA A C 1
ATOM 2247 O O . ALA A 1 282 ? -11.614 -7.143 4.145 1.00 92.19 282 ALA A O 1
ATOM 2248 N N . ASP A 1 283 ? -9.668 -8.039 4.828 1.00 94.12 283 ASP A N 1
ATOM 2249 C CA . ASP A 1 283 ? -9.886 -7.772 6.249 1.00 94.12 283 ASP A CA 1
ATOM 2250 C C . ASP A 1 283 ? -9.898 -6.275 6.544 1.00 94.12 283 ASP A C 1
ATOM 2252 O O . ASP A 1 283 ? -10.770 -5.800 7.266 1.00 94.12 283 ASP A O 1
ATOM 2256 N N . PHE A 1 284 ? -8.963 -5.521 5.960 1.00 94.19 284 PHE A N 1
ATOM 2257 C CA . PHE A 1 284 ? -8.931 -4.067 6.110 1.00 94.19 284 PHE A CA 1
ATOM 2258 C C . PHE A 1 284 ? -10.150 -3.398 5.466 1.00 94.19 284 PHE A C 1
ATOM 2260 O O . PHE A 1 284 ? -10.689 -2.457 6.038 1.00 94.19 284 PHE A O 1
ATOM 2267 N N . MET A 1 285 ? -10.639 -3.902 4.325 1.00 92.94 285 MET A N 1
ATOM 2268 C CA . MET A 1 285 ? -11.863 -3.382 3.698 1.00 92.94 285 MET A CA 1
ATOM 2269 C C . MET A 1 285 ? -13.087 -3.627 4.582 1.00 92.94 285 MET A C 1
ATOM 2271 O O . MET A 1 285 ? -13.911 -2.731 4.762 1.00 92.94 285 MET A O 1
ATOM 2275 N N . HIS A 1 286 ? -13.191 -4.821 5.167 1.00 94.19 286 HIS A N 1
ATOM 2276 C CA . HIS A 1 286 ? -14.265 -5.141 6.098 1.00 94.19 286 HIS A CA 1
ATOM 2277 C C . HIS A 1 286 ? -14.178 -4.275 7.363 1.00 94.19 286 HIS A C 1
ATOM 2279 O O . HIS A 1 286 ? -15.171 -3.666 7.756 1.00 94.19 286 HIS A O 1
ATOM 2285 N N . LEU A 1 287 ? -12.985 -4.128 7.943 1.00 93.50 287 LEU A N 1
ATOM 2286 C CA . LEU A 1 287 ? -12.753 -3.263 9.098 1.00 93.50 287 LEU A CA 1
ATOM 2287 C C . LEU A 1 287 ? -13.133 -1.802 8.811 1.00 93.50 287 LEU A C 1
ATOM 2289 O O . LEU A 1 287 ? -13.842 -1.189 9.607 1.00 93.50 287 LEU A O 1
ATOM 2293 N N . LEU A 1 288 ? -12.728 -1.266 7.656 1.00 93.56 288 LEU A N 1
ATOM 2294 C CA . LEU A 1 288 ? -13.087 0.085 7.230 1.00 93.56 288 LEU A CA 1
ATOM 2295 C C . LEU A 1 288 ? -14.605 0.249 7.088 1.00 93.56 288 LEU A C 1
ATOM 2297 O O . LEU A 1 288 ? -15.163 1.255 7.516 1.00 93.56 288 LEU A O 1
ATOM 2301 N N . SER A 1 289 ? -15.292 -0.756 6.537 1.00 92.69 289 SER A N 1
ATOM 2302 C CA . SER A 1 289 ? -16.751 -0.715 6.398 1.00 92.69 289 SER A CA 1
ATOM 2303 C C . SER A 1 289 ? -17.472 -0.652 7.749 1.00 92.69 289 SER A C 1
ATOM 2305 O O . SER A 1 289 ? -18.441 0.093 7.880 1.00 92.69 289 SER A O 1
ATOM 2307 N N . LEU A 1 290 ? -16.969 -1.361 8.766 1.00 93.06 290 LEU A N 1
ATOM 2308 C CA . LEU A 1 290 ? -17.533 -1.343 10.117 1.00 93.06 290 LEU A CA 1
ATOM 2309 C C . LEU A 1 290 ? -17.343 0.020 10.793 1.00 93.06 290 LEU A C 1
ATOM 2311 O O . LEU A 1 290 ? -18.266 0.523 11.433 1.00 93.06 290 LEU A O 1
ATOM 2315 N N . PHE A 1 291 ? -16.175 0.645 10.621 1.00 93.31 291 PHE A N 1
ATOM 2316 C CA . PHE A 1 291 ? -15.936 1.999 11.124 1.00 93.31 291 PHE A CA 1
ATOM 2317 C C . PHE A 1 291 ? -16.831 3.033 10.438 1.00 93.31 291 PHE A C 1
ATOM 2319 O O . PHE A 1 291 ? -17.497 3.806 11.130 1.00 93.31 291 PHE A O 1
ATOM 2326 N N . ASN A 1 292 ? -16.946 2.974 9.110 1.00 91.12 292 ASN A N 1
ATOM 2327 C CA . ASN A 1 292 ? -17.812 3.874 8.349 1.00 91.12 292 ASN A CA 1
ATOM 2328 C C . ASN A 1 292 ? -19.290 3.727 8.753 1.00 91.12 292 ASN A C 1
ATOM 2330 O O . ASN A 1 292 ? -19.992 4.725 8.886 1.00 91.12 292 ASN A O 1
ATOM 2334 N N . GLN A 1 293 ? -19.770 2.505 9.018 1.00 89.38 293 GLN A N 1
ATOM 2335 C CA . GLN A 1 293 ? -21.131 2.270 9.530 1.00 89.38 293 GLN A CA 1
ATOM 2336 C C . GLN A 1 293 ? -21.350 2.863 10.928 1.00 89.38 293 GLN A C 1
ATOM 2338 O O . GLN A 1 293 ? -22.445 3.321 11.243 1.00 89.38 293 GLN A O 1
ATOM 2343 N N . ALA A 1 294 ? -20.308 2.895 11.761 1.00 88.31 294 ALA A N 1
ATOM 2344 C CA . ALA A 1 294 ? -20.341 3.557 13.061 1.00 88.31 294 ALA A CA 1
ATOM 2345 C C . ALA A 1 294 ? -20.192 5.093 12.970 1.00 88.31 294 ALA A C 1
ATOM 2347 O O . ALA A 1 294 ? -20.233 5.773 14.005 1.00 88.31 294 ALA A O 1
ATOM 2348 N N . GLY A 1 295 ? -20.023 5.636 11.758 1.00 87.50 295 GLY A N 1
ATOM 2349 C CA . GLY A 1 295 ? -19.770 7.050 11.483 1.00 87.50 295 GLY A CA 1
ATOM 2350 C C . GLY A 1 295 ? -18.356 7.504 11.843 1.00 87.50 295 GLY A C 1
ATOM 2351 O O . GLY A 1 295 ? -18.136 8.697 12.019 1.00 87.50 295 GLY A O 1
ATOM 2352 N N . ILE A 1 296 ? -17.413 6.574 12.019 1.00 90.38 296 ILE A N 1
ATOM 2353 C CA . ILE A 1 296 ? -16.013 6.866 12.341 1.00 90.38 296 ILE A CA 1
ATOM 2354 C C . ILE A 1 296 ? -15.217 6.882 11.037 1.00 90.38 296 ILE A C 1
ATOM 2356 O O . ILE A 1 296 ? -15.170 5.877 10.333 1.00 90.38 296 ILE A O 1
ATOM 2360 N N . HIS A 1 297 ? -14.576 8.015 10.766 1.00 90.38 297 HIS A N 1
ATOM 2361 C CA . HIS A 1 297 ? -13.820 8.274 9.546 1.00 90.38 297 HIS A CA 1
ATOM 2362 C C . HIS A 1 297 ? -12.353 8.583 9.858 1.00 90.38 297 HIS A C 1
ATOM 2364 O O . HIS A 1 297 ? -12.011 9.138 10.908 1.00 90.38 297 HIS A O 1
ATOM 2370 N N . PHE A 1 298 ? -11.477 8.199 8.941 1.00 89.44 298 PHE A N 1
ATOM 2371 C CA . PHE A 1 298 ? -10.026 8.305 9.047 1.00 89.44 298 PHE A CA 1
ATOM 2372 C C . PHE A 1 298 ? -9.461 9.524 8.310 1.00 89.44 298 PHE A C 1
ATOM 2374 O O . PHE A 1 298 ? -8.272 9.812 8.472 1.00 89.44 298 PHE A O 1
ATOM 2381 N N . SER A 1 299 ? -10.295 10.248 7.554 1.00 80.88 299 SER A N 1
ATOM 2382 C CA . SER A 1 299 ? -9.966 11.526 6.909 1.00 80.88 299 SER A CA 1
ATOM 2383 C C . SER A 1 299 ? -11.015 12.611 7.126 1.00 80.88 299 SER A C 1
ATOM 2385 O O . SER A 1 299 ? -12.160 12.271 7.495 1.00 80.88 299 SER A O 1
#

InterPro domains:
  IPR001737 Ribosomal RNA adenine methyltransferase KsgA/Erm [PF00398] (53-203)
  IPR001737 Ribosomal RNA adenine methyltransferase KsgA/Erm [PS51689] (1-224)
  IPR001737 Ribosomal RNA adenine methyltransferase KsgA/Erm [PTHR11727] (52-293)
  IPR020598 Ribosomal RNA adenine methylase transferase, N-terminal [SM00650] (26-157)
  IPR029063 S-adenosyl-L-methionine-dependent methyltransferase superfamily [G3DSA:3.40.50.150] (44-158)
  IPR029063 S-adenosyl-L-methionine-dependent methyltransferase superfamily [SSF53335] (52-198)